Protein AF-A0A0C9S2Q1-F1 (afdb_monomer)

pLDDT: mean 83.06, std 20.31, range [25.89, 98.75]

Nearest PDB structures (foldseek):
  1gxr-assembly1_A  TM=8.427E-01  e=1.061E-12  Homo sapiens
  8xi3-assembly1_B  TM=7.486E-01  e=7.988E-12  Mus musculus
  6zqf-assembly1_UU  TM=7.391E-01  e=2.369E-11  Saccharomyces cerevisiae S288C
  4ci8-assembly1_A  TM=5.256E-01  e=2.249E-11  Homo sapiens
  5wlc-assembly1_LT  TM=3.895E-01  e=3.069E-11  Saccharomyces cerevisiae BY4741

Solvent-accessible surface area (backbone atoms only — not comparable to full-atom values): 19259 Å² total; per-residue (Å²): 86,73,57,85,78,76,88,37,44,23,38,16,39,26,52,58,57,51,41,36,40,40,15,12,55,62,22,33,33,41,23,29,32,62,86,77,68,40,78,73,28,60,40,71,79,57,89,30,35,22,35,18,44,46,63,50,50,70,67,54,25,46,49,28,29,53,70,57,71,49,93,65,90,63,50,36,29,39,35,25,13,56,65,14,36,42,36,34,27,36,45,82,76,34,40,76,73,45,80,36,79,55,94,44,32,24,36,18,54,24,76,40,66,94,84,32,34,36,37,38,22,14,48,73,9,34,38,36,34,30,36,62,48,81,63,40,79,67,34,75,43,81,76,44,94,21,28,21,44,22,41,31,54,49,97,86,55,43,36,38,39,25,15,47,66,23,38,35,40,32,30,42,70,69,93,64,46,75,42,80,78,45,75,47,67,58,72,90,58,89,82,59,40,39,34,20,42,28,68,60,90,58,34,36,41,36,23,22,76,30,24,38,37,40,33,37,29,72,84,79,69,48,74,52,73,45,81,63,38,99,50,68,65,13,36,18,35,22,42,38,65,54,97,55,31,39,40,34,39,29,26,35,70,87,79,56,44,20,34,37,40,37,23,40,54,93,81,60,47,79,39,34,42,42,62,41,77,92,32,43,61,50,38,17,50,31,61,33,63,67,51,95,69,30,40,33,40,38,39,18,9,67,47,38,40,42,45,80,46,61,84,77,92,64,93,73,77,85,67,71,48,74,50,83,64,77,72,76,74,84,85,63,91,74,88,82,83,80,89,78,81,56,76,66,59,59,52,49,58,56,51,56,58,54,59,64,62,69,76,74,78,82,82,135

Structure (mmCIF, N/CA/C/O backbone):
data_AF-A0A0C9S2Q1-F1
#
_entry.id   AF-A0A0C9S2Q1-F1
#
loop_
_atom_site.group_PDB
_atom_site.id
_atom_site.type_symbol
_atom_site.label_atom_id
_atom_site.label_alt_id
_atom_site.label_comp_id
_atom_site.label_asym_id
_atom_site.label_entity_id
_atom_site.label_seq_id
_atom_site.pdbx_PDB_ins_code
_atom_site.Cartn_x
_atom_site.Cartn_y
_atom_site.Cartn_z
_atom_site.occupancy
_atom_site.B_iso_or_equiv
_atom_site.auth_seq_id
_atom_site.auth_comp_id
_atom_site.auth_asym_id
_atom_site.auth_atom_id
_atom_site.pdbx_PDB_model_num
ATOM 1 N N . THR A 1 1 ? 18.850 5.989 -6.518 1.00 85.25 1 THR A N 1
ATOM 2 C CA . THR A 1 1 ? 19.600 5.288 -5.451 1.00 85.25 1 THR A CA 1
ATOM 3 C C . THR A 1 1 ? 19.060 3.888 -5.255 1.00 85.25 1 THR A C 1
ATOM 5 O O . THR A 1 1 ? 17.847 3.718 -5.294 1.00 85.25 1 THR A O 1
ATOM 8 N N . LEU A 1 2 ? 19.929 2.891 -5.057 1.00 89.50 2 LEU A N 1
ATOM 9 C CA . LEU A 1 2 ? 19.531 1.536 -4.651 1.00 89.50 2 LEU A CA 1
ATOM 10 C C . LEU A 1 2 ? 19.776 1.357 -3.159 1.00 89.50 2 LEU A C 1
ATOM 12 O O . LEU A 1 2 ? 20.826 1.746 -2.655 1.00 89.50 2 LEU A O 1
ATOM 16 N N . LEU A 1 3 ? 18.812 0.757 -2.473 1.00 90.00 3 LEU A N 1
ATOM 17 C CA . LEU A 1 3 ? 18.909 0.409 -1.064 1.00 90.00 3 LEU A CA 1
ATOM 18 C C . LEU A 1 3 ? 18.984 -1.116 -0.970 1.00 90.00 3 LEU A C 1
ATOM 20 O O . LEU A 1 3 ? 18.002 -1.822 -1.200 1.00 90.00 3 LEU A O 1
ATOM 24 N N . LEU A 1 4 ? 20.187 -1.623 -0.709 1.00 90.69 4 LEU A N 1
ATOM 25 C CA . LEU A 1 4 ? 20.476 -3.053 -0.657 1.00 90.69 4 LEU A CA 1
ATOM 26 C C . LEU A 1 4 ? 20.448 -3.531 0.795 1.00 90.69 4 LEU A C 1
ATOM 28 O O . LEU A 1 4 ? 21.045 -2.900 1.665 1.00 90.69 4 LEU A O 1
ATOM 32 N N . GLY A 1 5 ? 19.786 -4.659 1.054 1.00 90.25 5 GLY A N 1
ATOM 33 C CA . GLY A 1 5 ? 19.862 -5.305 2.364 1.00 90.25 5 GLY A CA 1
ATOM 34 C C . GLY A 1 5 ? 18.849 -6.418 2.599 1.00 90.25 5 GLY A C 1
ATOM 35 O O . GLY A 1 5 ? 19.189 -7.372 3.293 1.00 90.25 5 GLY A O 1
ATOM 36 N N . HIS A 1 6 ? 17.643 -6.336 2.030 1.00 95.31 6 HIS A N 1
ATOM 37 C CA . HIS A 1 6 ? 16.692 -7.451 2.098 1.00 95.31 6 HIS A CA 1
ATOM 38 C C . HIS A 1 6 ? 17.246 -8.699 1.401 1.00 95.31 6 HIS A C 1
ATOM 40 O O . HIS A 1 6 ? 17.901 -8.593 0.365 1.00 95.31 6 HIS A O 1
ATOM 46 N N . ASN A 1 7 ? 16.973 -9.866 1.987 1.00 95.19 7 ASN A N 1
ATOM 47 C CA . ASN A 1 7 ? 17.438 -11.160 1.471 1.00 95.19 7 ASN A CA 1
ATOM 48 C C . ASN A 1 7 ? 16.406 -11.854 0.574 1.00 95.19 7 ASN A C 1
ATOM 50 O O . ASN A 1 7 ? 16.699 -12.899 -0.001 1.00 95.19 7 ASN A O 1
ATOM 54 N N . ASP A 1 8 ? 15.210 -11.282 0.470 1.00 95.69 8 ASP A N 1
ATOM 55 C CA . ASP A 1 8 ? 14.136 -11.759 -0.388 1.00 95.69 8 ASP A CA 1
ATOM 56 C C . ASP A 1 8 ? 13.282 -10.571 -0.864 1.00 95.69 8 ASP A C 1
ATOM 58 O O . ASP A 1 8 ? 13.504 -9.405 -0.515 1.00 95.69 8 ASP A O 1
ATOM 62 N N . THR A 1 9 ? 12.291 -10.880 -1.682 1.00 95.50 9 THR A N 1
ATOM 63 C CA . THR A 1 9 ? 11.397 -9.966 -2.371 1.00 95.50 9 THR A CA 1
ATOM 64 C C . THR A 1 9 ? 10.760 -8.954 -1.422 1.00 95.50 9 THR A C 1
ATOM 66 O O . THR A 1 9 ? 10.135 -9.299 -0.422 1.00 95.50 9 THR A O 1
ATOM 69 N N . VAL A 1 10 ? 10.861 -7.674 -1.772 1.00 97.25 10 VAL A N 1
ATOM 70 C CA . VAL A 1 10 ? 10.156 -6.578 -1.106 1.00 97.25 10 VAL A CA 1
ATOM 71 C C . VAL A 1 10 ? 8.706 -6.557 -1.592 1.00 97.25 10 VAL A C 1
ATOM 73 O O . VAL A 1 10 ? 8.432 -6.376 -2.782 1.00 97.25 10 VAL A O 1
ATOM 76 N N . ARG A 1 11 ? 7.771 -6.752 -0.661 1.00 97.25 11 ARG A N 1
ATOM 77 C CA . ARG A 1 11 ? 6.329 -6.891 -0.916 1.00 97.25 11 ARG A CA 1
ATOM 78 C C . ARG A 1 11 ? 5.576 -5.577 -0.791 1.00 97.25 11 ARG A C 1
ATOM 80 O O . ARG A 1 11 ? 4.648 -5.340 -1.554 1.00 97.25 11 ARG A O 1
ATOM 87 N N . SER A 1 12 ? 6.000 -4.718 0.132 1.00 97.69 12 SER A N 1
ATOM 88 C CA . SER A 1 12 ? 5.367 -3.426 0.394 1.00 97.69 12 SER A CA 1
ATOM 89 C C . SER A 1 12 ? 6.406 -2.395 0.812 1.00 97.69 12 SER A C 1
ATOM 91 O O . SER A 1 12 ? 7.408 -2.724 1.449 1.00 97.69 12 SER A O 1
ATOM 93 N N . VAL A 1 13 ? 6.155 -1.136 0.463 1.00 97.81 13 VAL A N 1
ATOM 94 C CA . VAL A 1 13 ? 6.998 0.004 0.833 1.00 97.81 13 VAL A CA 1
ATOM 95 C C . VAL A 1 13 ? 6.117 1.158 1.295 1.00 97.81 13 VAL A C 1
ATOM 97 O O . VAL A 1 13 ? 5.031 1.359 0.758 1.00 97.81 13 VAL A O 1
ATOM 100 N N . ALA A 1 14 ? 6.591 1.914 2.276 1.00 96.75 14 ALA A N 1
ATOM 101 C CA . ALA A 1 14 ? 6.001 3.168 2.721 1.00 96.75 14 ALA A CA 1
ATOM 102 C C . ALA A 1 14 ? 7.099 4.234 2.789 1.00 96.75 14 ALA A C 1
ATOM 104 O O . ALA A 1 14 ? 8.244 3.924 3.126 1.00 96.75 14 ALA A O 1
ATOM 105 N N . VAL A 1 15 ? 6.764 5.479 2.460 1.00 95.44 15 VAL A N 1
ATOM 106 C CA . VAL A 1 15 ? 7.705 6.603 2.478 1.00 95.44 15 VAL A CA 1
ATOM 107 C C . VAL A 1 15 ? 7.045 7.822 3.109 1.00 95.44 15 VAL A C 1
ATOM 109 O O . VAL A 1 15 ? 5.884 8.107 2.830 1.00 95.44 15 VAL A O 1
ATOM 112 N N . ASP A 1 16 ? 7.797 8.505 3.965 1.00 92.25 16 ASP A N 1
ATOM 113 C CA . ASP A 1 16 ? 7.505 9.851 4.455 1.00 92.25 16 ASP A CA 1
ATOM 114 C C . ASP A 1 16 ? 8.790 10.666 4.305 1.00 92.25 16 ASP A C 1
ATOM 116 O O . ASP A 1 16 ? 9.775 10.451 5.023 1.00 92.25 16 ASP A O 1
ATOM 120 N N . GLN A 1 17 ? 8.809 11.533 3.295 1.00 90.19 17 GLN A N 1
ATOM 121 C CA . GLN A 1 17 ? 9.961 12.333 2.889 1.00 90.19 17 GLN A CA 1
ATOM 122 C C . GLN A 1 17 ? 11.247 11.491 2.716 1.00 90.19 17 GLN A C 1
ATOM 124 O O . GLN A 1 17 ? 11.449 10.800 1.714 1.00 90.19 17 GLN A O 1
ATOM 129 N N . ASN A 1 18 ? 12.160 11.564 3.691 1.00 91.25 18 ASN A N 1
ATOM 130 C CA . ASN A 1 18 ? 13.465 10.896 3.702 1.00 91.25 18 ASN A CA 1
ATOM 131 C C . ASN A 1 18 ? 13.468 9.528 4.386 1.00 91.25 18 ASN A C 1
ATOM 133 O O . ASN A 1 18 ? 14.480 8.825 4.305 1.00 91.25 18 ASN A O 1
ATOM 137 N N . LEU A 1 19 ? 12.376 9.157 5.049 1.00 94.56 19 LEU A N 1
ATOM 138 C CA . LEU A 1 19 ? 12.243 7.901 5.765 1.00 94.56 19 LEU A CA 1
ATOM 139 C C . LEU A 1 19 ? 11.483 6.897 4.902 1.00 94.56 19 LEU A C 1
ATOM 141 O O . LEU A 1 19 ? 10.341 7.135 4.519 1.00 94.56 19 LEU A O 1
ATOM 145 N N . VAL A 1 20 ? 12.109 5.759 4.620 1.00 97.19 20 VAL A N 1
ATOM 146 C CA . VAL A 1 20 ? 11.475 4.648 3.902 1.00 97.19 20 VAL A CA 1
ATOM 147 C C . VAL A 1 20 ? 11.371 3.457 4.836 1.00 97.19 20 VAL A C 1
ATOM 149 O O . VAL A 1 20 ? 12.331 3.139 5.533 1.00 97.19 20 VAL A O 1
ATOM 152 N N . VAL A 1 21 ? 10.230 2.773 4.827 1.00 98.06 21 VAL A N 1
ATOM 153 C CA . VAL A 1 21 ? 10.064 1.466 5.467 1.00 98.06 21 VAL A CA 1
ATOM 154 C C . VAL A 1 21 ? 9.705 0.446 4.397 1.00 98.06 21 VAL A C 1
ATOM 156 O O . VAL A 1 21 ? 8.761 0.647 3.637 1.00 98.06 21 VAL A O 1
ATOM 159 N N . SER A 1 22 ? 10.452 -0.649 4.332 1.00 98.25 22 SER A N 1
ATOM 160 C CA . SER A 1 22 ? 10.198 -1.766 3.421 1.00 98.25 22 SER A CA 1
ATOM 161 C C . SER A 1 22 ? 9.843 -3.026 4.197 1.00 98.25 22 SER A C 1
ATOM 163 O O . SER A 1 22 ? 10.400 -3.275 5.262 1.00 98.25 22 SER A O 1
ATOM 165 N N . ALA A 1 23 ? 8.921 -3.813 3.651 1.00 98.38 23 ALA A N 1
ATOM 166 C CA . ALA A 1 23 ? 8.490 -5.112 4.158 1.00 98.38 23 ALA A CA 1
ATOM 167 C C . ALA A 1 23 ? 8.803 -6.201 3.125 1.00 98.38 23 ALA A C 1
ATOM 169 O O . ALA A 1 23 ? 8.581 -5.988 1.928 1.00 98.38 23 ALA A O 1
ATOM 170 N N . SER A 1 24 ? 9.327 -7.342 3.574 1.00 98.31 24 SER A N 1
ATOM 171 C CA . SER A 1 24 ? 9.863 -8.384 2.694 1.00 98.31 24 SER A CA 1
ATOM 172 C C . SER A 1 24 ? 9.403 -9.791 3.076 1.00 98.31 24 SER A C 1
ATOM 174 O O . SER A 1 24 ? 8.988 -10.063 4.208 1.00 98.31 24 SER A O 1
ATOM 176 N N . ASP A 1 25 ? 9.516 -10.691 2.101 1.00 98.31 25 ASP A N 1
ATOM 177 C CA . ASP A 1 25 ? 9.417 -12.137 2.285 1.00 98.31 25 ASP A CA 1
ATOM 178 C C . ASP A 1 25 ? 10.521 -12.695 3.207 1.00 98.31 25 ASP A C 1
ATOM 180 O O . ASP A 1 25 ? 10.347 -13.759 3.793 1.00 98.31 25 ASP A O 1
ATOM 184 N N . ASP A 1 26 ? 11.599 -11.939 3.461 1.00 97.94 26 ASP A N 1
ATOM 185 C CA . ASP A 1 26 ? 12.667 -12.307 4.407 1.00 97.94 26 ASP A CA 1
ATOM 186 C C . ASP A 1 26 ? 12.276 -12.209 5.896 1.00 97.94 26 ASP A C 1
ATOM 188 O O . ASP A 1 26 ? 13.144 -12.235 6.768 1.00 97.94 26 ASP A O 1
ATOM 192 N N . THR A 1 27 ? 10.974 -12.079 6.170 1.00 98.38 27 THR A N 1
ATOM 193 C CA . THR A 1 27 ? 10.336 -11.945 7.489 1.00 98.38 27 THR A CA 1
ATOM 194 C C . THR A 1 27 ? 10.714 -10.684 8.270 1.00 98.38 27 THR A C 1
ATOM 196 O O . THR A 1 27 ? 10.376 -10.562 9.452 1.00 98.38 27 THR A O 1
ATOM 199 N N . THR A 1 28 ? 11.406 -9.727 7.649 1.00 98.06 28 THR A N 1
ATOM 200 C CA . THR A 1 28 ? 11.807 -8.477 8.299 1.00 98.06 28 THR A CA 1
ATOM 201 C C . THR A 1 28 ? 11.162 -7.262 7.653 1.00 98.06 28 THR A C 1
ATOM 203 O O . THR A 1 28 ? 10.770 -7.261 6.482 1.00 98.06 28 THR A O 1
ATOM 206 N N . LEU A 1 29 ? 11.087 -6.185 8.433 1.00 98.50 29 LEU A N 1
ATOM 207 C CA . LEU A 1 29 ? 11.005 -4.848 7.868 1.00 98.50 29 LEU A CA 1
ATOM 208 C C . LEU A 1 29 ? 12.340 -4.135 8.042 1.00 98.50 29 LEU A C 1
ATOM 210 O O . LEU A 1 29 ? 13.076 -4.390 8.998 1.00 98.50 29 LEU A O 1
ATOM 214 N N . ARG A 1 30 ? 12.642 -3.209 7.139 1.00 98.12 30 ARG A N 1
ATOM 215 C CA . ARG A 1 30 ? 13.823 -2.348 7.237 1.00 98.12 30 ARG A CA 1
ATOM 216 C C . ARG A 1 30 ? 13.435 -0.896 7.092 1.00 98.12 30 ARG A C 1
ATOM 218 O O . ARG A 1 30 ? 12.546 -0.554 6.316 1.00 98.12 30 ARG A O 1
ATOM 225 N N . VAL A 1 31 ? 14.111 -0.058 7.860 1.00 98.06 31 VAL A N 1
ATOM 226 C CA . VAL A 1 31 ? 13.912 1.384 7.913 1.00 98.06 31 VAL A CA 1
ATOM 227 C C . VAL A 1 31 ? 15.158 2.048 7.363 1.00 98.06 31 VAL A C 1
ATOM 229 O O . VAL A 1 31 ? 16.264 1.764 7.814 1.00 98.06 31 VAL A O 1
ATOM 232 N N . TRP A 1 32 ? 14.985 2.939 6.398 1.00 97.38 32 TRP A N 1
ATOM 233 C CA . TRP A 1 32 ? 16.066 3.528 5.619 1.00 97.38 32 TRP A CA 1
ATOM 234 C C . TRP A 1 32 ? 16.003 5.042 5.679 1.00 97.38 32 TRP A C 1
ATOM 236 O O . TRP A 1 32 ? 14.924 5.633 5.627 1.00 97.38 32 TRP A O 1
ATOM 246 N N . SER A 1 33 ? 17.175 5.666 5.705 1.00 94.75 33 SER A N 1
ATOM 247 C CA . SER A 1 33 ? 17.310 7.082 5.394 1.00 94.75 33 SER A CA 1
ATOM 248 C C . SER A 1 33 ? 17.788 7.207 3.959 1.00 94.75 33 SER A C 1
ATOM 250 O O . SER A 1 33 ? 18.897 6.779 3.633 1.00 94.75 33 SER A O 1
ATOM 252 N N . VAL A 1 34 ? 16.967 7.820 3.106 1.00 93.06 34 VAL A N 1
ATOM 253 C CA . VAL A 1 34 ? 17.346 8.080 1.712 1.00 93.06 34 VAL A CA 1
ATOM 254 C C . VAL A 1 34 ? 18.505 9.071 1.651 1.00 93.06 34 VAL A C 1
ATOM 256 O O . VAL A 1 34 ? 19.461 8.844 0.917 1.00 93.06 34 VAL A O 1
ATOM 259 N N . GLN A 1 35 ? 18.465 10.120 2.479 1.00 90.44 35 GLN A N 1
ATOM 260 C CA . GLN A 1 35 ? 19.522 11.129 2.555 1.00 90.44 35 GLN A CA 1
ATOM 261 C C . GLN A 1 35 ? 20.865 10.534 3.000 1.00 90.44 35 GLN A C 1
ATOM 263 O O . GLN A 1 35 ? 21.903 10.877 2.444 1.00 90.44 35 GLN A O 1
ATOM 268 N N . ALA A 1 36 ? 20.857 9.634 3.989 1.00 90.19 36 ALA A N 1
ATOM 269 C CA . ALA A 1 36 ? 22.077 8.963 4.435 1.00 90.19 36 ALA A CA 1
ATOM 270 C C . ALA A 1 36 ? 22.467 7.765 3.548 1.00 90.19 36 ALA A C 1
ATOM 272 O O . ALA A 1 36 ? 23.529 7.183 3.762 1.00 90.19 36 ALA A O 1
ATOM 273 N N . GLY A 1 37 ? 21.609 7.366 2.602 1.00 89.75 37 GLY A N 1
ATOM 274 C CA . GLY A 1 37 ? 21.832 6.237 1.698 1.00 89.75 37 GLY A CA 1
ATOM 275 C C . GLY A 1 37 ? 22.012 4.891 2.402 1.00 89.75 37 GLY A C 1
ATOM 276 O O . GLY A 1 37 ? 22.663 4.005 1.855 1.00 89.75 37 GLY A O 1
ATOM 277 N N . ARG A 1 38 ? 21.493 4.734 3.626 1.00 92.56 38 ARG A N 1
ATOM 278 C CA . ARG A 1 38 ? 21.729 3.544 4.455 1.00 92.56 38 ARG A CA 1
ATOM 279 C C . ARG A 1 38 ? 20.514 3.136 5.272 1.00 92.56 38 ARG A C 1
ATOM 281 O O . ARG A 1 38 ? 19.626 3.942 5.561 1.00 92.56 38 ARG A O 1
ATOM 288 N N . GLU A 1 39 ? 20.526 1.876 5.684 1.00 96.44 39 GLU A N 1
ATOM 289 C CA . GLU A 1 39 ? 19.615 1.356 6.696 1.00 96.44 39 GLU A CA 1
ATOM 290 C C . GLU A 1 39 ? 19.856 2.066 8.036 1.00 96.44 39 GLU A C 1
ATOM 292 O O . GLU A 1 39 ? 20.995 2.250 8.470 1.00 96.44 39 GLU A O 1
ATOM 297 N N . LEU A 1 40 ? 18.768 2.490 8.674 1.00 95.88 40 LEU A N 1
ATOM 298 C CA . LEU A 1 40 ? 18.743 3.003 10.039 1.00 95.88 40 LEU A CA 1
ATOM 299 C C . LEU A 1 40 ? 18.449 1.887 11.038 1.00 95.88 40 LEU A C 1
ATOM 301 O O . LEU A 1 40 ? 19.044 1.860 12.112 1.00 95.88 40 LEU A O 1
ATOM 305 N N . CYS A 1 41 ? 17.512 0.996 10.701 1.00 94.94 41 CYS A N 1
ATOM 306 C CA . CYS A 1 41 ? 17.069 -0.052 11.606 1.00 94.94 41 CYS A CA 1
ATOM 307 C C . CYS A 1 41 ? 16.441 -1.254 10.882 1.00 94.94 41 CYS A C 1
ATOM 309 O O . CYS A 1 41 ? 15.816 -1.096 9.834 1.00 94.94 41 CYS A O 1
ATOM 311 N N . SER A 1 42 ? 16.521 -2.430 11.510 1.00 96.06 42 SER A N 1
ATOM 312 C CA . SER A 1 42 ? 15.812 -3.651 11.115 1.00 96.06 42 SER A CA 1
ATOM 313 C C . SER A 1 42 ? 14.745 -3.974 12.161 1.00 96.06 42 SER A C 1
ATOM 315 O O . SER A 1 42 ? 15.057 -4.134 13.340 1.00 96.06 42 SER A O 1
ATOM 317 N N . LEU A 1 43 ? 13.487 -4.087 11.734 1.00 97.81 43 LEU A N 1
ATOM 318 C CA . LEU A 1 43 ? 12.363 -4.476 12.583 1.00 97.81 43 LEU A CA 1
ATOM 319 C C . LEU A 1 43 ? 12.171 -5.991 12.454 1.00 97.81 43 LEU A C 1
ATOM 321 O O . LEU A 1 43 ? 11.687 -6.490 11.433 1.00 97.81 43 LEU A O 1
ATOM 325 N N . ARG A 1 44 ? 12.596 -6.728 13.482 1.00 96.62 44 ARG A N 1
ATOM 326 C CA . ARG A 1 44 ? 12.528 -8.195 13.534 1.00 96.62 44 ARG A CA 1
ATOM 327 C C . ARG A 1 44 ? 11.467 -8.634 14.534 1.00 96.62 44 ARG A C 1
ATOM 329 O O . ARG A 1 44 ? 11.386 -8.085 15.628 1.00 96.62 44 ARG A O 1
ATOM 336 N N . GLY A 1 45 ? 10.673 -9.636 14.168 1.00 95.25 45 GLY A N 1
ATOM 337 C CA . GLY A 1 45 ? 9.652 -10.204 15.053 1.00 95.25 45 GLY A CA 1
ATOM 338 C C . GLY A 1 45 ? 8.529 -10.944 14.331 1.00 95.25 45 GLY A C 1
ATOM 339 O O . GLY A 1 45 ? 7.885 -11.784 14.948 1.00 95.25 45 GLY A O 1
ATOM 340 N N . HIS A 1 46 ? 8.317 -10.684 13.038 1.00 98.19 46 HIS A N 1
ATOM 341 C CA . HIS A 1 46 ? 7.492 -11.564 12.212 1.00 98.19 46 HIS A CA 1
ATOM 342 C C . HIS A 1 46 ? 8.193 -12.904 11.976 1.00 98.19 46 HIS A C 1
ATOM 344 O O . HIS A 1 46 ? 9.421 -12.969 11.909 1.00 98.19 46 HIS A O 1
ATOM 350 N N . ILE A 1 47 ? 7.394 -13.962 11.848 1.00 97.94 47 ILE A N 1
ATOM 351 C CA . ILE A 1 47 ? 7.868 -15.341 11.631 1.00 97.94 47 ILE A CA 1
ATOM 352 C C . ILE A 1 47 ? 7.559 -15.855 10.218 1.00 97.94 47 ILE A C 1
ATOM 354 O O . ILE A 1 47 ? 7.840 -17.006 9.895 1.00 97.94 47 ILE A O 1
ATOM 358 N N . SER A 1 48 ? 6.953 -15.013 9.381 1.00 98.50 48 SER A N 1
ATOM 359 C CA . SER A 1 48 ? 6.626 -15.295 7.984 1.00 98.50 48 SER A CA 1
ATOM 360 C C . SER A 1 48 ? 6.704 -14.011 7.147 1.00 98.50 48 SER A C 1
ATOM 362 O O . SER A 1 48 ? 7.028 -12.945 7.677 1.00 98.50 48 SER A O 1
ATOM 364 N N . SER A 1 49 ? 6.425 -14.119 5.846 1.00 98.44 49 SER A N 1
ATOM 365 C CA . SER A 1 49 ? 6.454 -13.015 4.883 1.00 98.44 49 SER A CA 1
ATOM 366 C C . SER A 1 49 ? 5.643 -11.811 5.349 1.00 98.44 49 SER A C 1
ATOM 368 O O . SER A 1 49 ? 4.441 -11.931 5.613 1.00 98.44 49 SER A O 1
ATOM 370 N N . VAL A 1 50 ? 6.275 -10.636 5.359 1.00 98.75 50 VAL A N 1
ATOM 371 C CA . VAL A 1 50 ? 5.607 -9.371 5.665 1.00 98.75 50 VAL A CA 1
ATOM 372 C C . VAL A 1 50 ? 5.018 -8.802 4.377 1.00 98.75 50 VAL A C 1
ATOM 374 O O . VAL A 1 50 ? 5.737 -8.327 3.500 1.00 98.75 50 VAL A O 1
ATOM 377 N N . ASN A 1 51 ? 3.693 -8.847 4.254 1.00 98.38 51 ASN A N 1
ATOM 378 C CA . ASN A 1 51 ? 2.991 -8.528 3.011 1.00 98.38 51 ASN A CA 1
ATOM 379 C C . ASN A 1 51 ? 2.673 -7.043 2.851 1.00 98.38 51 ASN A C 1
ATOM 381 O O . ASN A 1 51 ? 2.605 -6.553 1.727 1.00 98.38 51 ASN A O 1
ATOM 385 N N . ALA A 1 52 ? 2.455 -6.333 3.957 1.00 97.88 52 ALA A N 1
ATOM 386 C CA . ALA A 1 52 ? 1.989 -4.955 3.942 1.00 97.88 52 ALA A CA 1
ATOM 387 C C . ALA A 1 52 ? 2.676 -4.134 5.033 1.00 97.88 52 ALA A C 1
ATOM 389 O O . ALA A 1 52 ? 2.903 -4.622 6.141 1.00 97.88 52 ALA A O 1
ATOM 390 N N . VAL A 1 53 ? 2.971 -2.872 4.726 1.00 98.00 53 VAL A N 1
ATOM 391 C CA . VAL A 1 53 ? 3.486 -1.901 5.694 1.00 98.00 53 VAL A CA 1
ATOM 392 C C . VAL A 1 53 ? 2.856 -0.533 5.479 1.00 98.00 53 VAL A C 1
ATOM 394 O O . VAL A 1 53 ? 2.675 -0.096 4.346 1.00 98.00 53 VAL A O 1
ATOM 397 N N . LEU A 1 54 ? 2.566 0.146 6.583 1.00 96.25 54 LEU A N 1
ATOM 398 C CA . LEU A 1 54 ? 2.184 1.548 6.637 1.00 96.25 54 LEU A CA 1
ATOM 399 C C . LEU A 1 54 ? 3.165 2.295 7.539 1.00 96.25 54 LEU A C 1
ATOM 401 O O . LEU A 1 54 ? 3.562 1.792 8.591 1.00 96.25 54 LEU A O 1
ATOM 405 N N . LEU A 1 55 ? 3.526 3.510 7.138 1.00 94.62 55 LEU A N 1
ATOM 406 C CA . LEU A 1 55 ? 4.253 4.461 7.969 1.00 94.62 55 LEU A CA 1
ATOM 407 C C . LEU A 1 55 ? 3.276 5.571 8.349 1.00 94.62 55 LEU A C 1
ATOM 409 O O . LEU A 1 55 ? 2.739 6.240 7.470 1.00 94.62 55 LEU A O 1
ATOM 413 N N . LEU A 1 56 ? 3.018 5.735 9.644 1.00 91.75 56 LEU A N 1
ATOM 414 C CA . LEU A 1 56 ? 2.086 6.750 10.127 1.00 91.75 56 LEU A CA 1
ATOM 415 C C . LEU A 1 56 ? 2.735 8.126 9.997 1.00 91.75 56 LEU A C 1
ATOM 417 O O . LEU A 1 56 ? 3.936 8.271 10.264 1.00 91.75 56 LEU A O 1
ATOM 421 N N . SER A 1 57 ? 1.943 9.134 9.627 1.00 87.94 57 SER A N 1
ATOM 422 C CA . SER A 1 57 ? 2.393 10.528 9.663 1.00 87.94 57 SER A CA 1
ATOM 423 C C . SER A 1 57 ? 2.751 10.939 11.097 1.00 87.94 57 SER A C 1
ATOM 425 O O . SER A 1 57 ? 2.399 10.257 12.068 1.00 87.94 57 SER A O 1
ATOM 427 N N . SER A 1 58 ? 3.457 12.059 11.256 1.00 86.19 58 SER A N 1
ATOM 428 C CA . SER A 1 58 ? 3.765 12.589 12.591 1.00 86.19 58 SER A CA 1
ATOM 429 C C . SER A 1 58 ? 2.492 12.871 13.401 1.00 86.19 58 SER A C 1
ATOM 431 O O . SER A 1 58 ? 2.425 12.484 14.562 1.00 86.19 58 SER A O 1
ATOM 433 N N . GLU A 1 59 ? 1.462 13.442 12.769 1.00 86.62 59 GLU A N 1
ATOM 434 C CA . GLU A 1 59 ? 0.159 13.724 13.393 1.00 86.62 59 GLU A CA 1
ATOM 435 C C . GLU A 1 59 ? -0.565 12.438 13.822 1.00 86.62 59 GLU A C 1
ATOM 437 O O . GLU A 1 59 ? -0.992 12.308 14.967 1.00 86.62 59 GLU A O 1
ATOM 442 N N . GLN A 1 60 ? -0.631 11.438 12.936 1.00 89.06 60 GLN A N 1
ATOM 443 C CA . GLN A 1 60 ? -1.229 1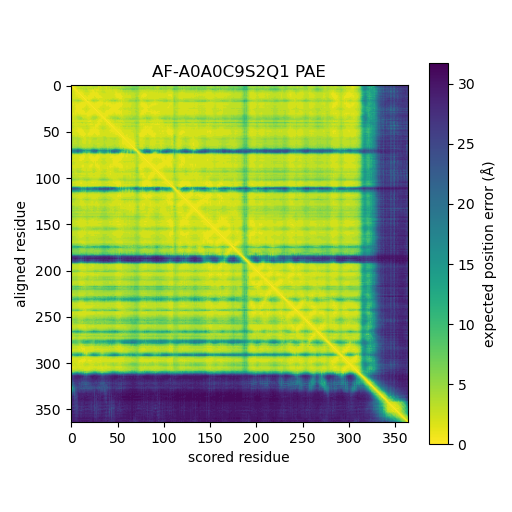0.138 13.261 1.00 89.06 60 GLN A CA 1
ATOM 444 C C . GLN A 1 60 ? -0.467 9.435 14.384 1.00 89.06 60 GLN A C 1
ATOM 446 O O . GLN A 1 60 ? -1.067 8.821 15.264 1.00 89.06 60 GLN A O 1
ATOM 451 N N . THR A 1 61 ? 0.864 9.518 14.363 1.00 89.69 61 THR A N 1
ATOM 452 C CA . THR A 1 61 ? 1.692 8.936 15.416 1.00 89.69 61 THR A CA 1
ATOM 453 C C . THR A 1 61 ? 1.427 9.614 16.758 1.00 89.69 61 THR A C 1
ATOM 455 O O . THR A 1 61 ? 1.262 8.922 17.759 1.00 89.69 61 THR A O 1
ATOM 458 N N . GLU A 1 62 ? 1.352 10.945 16.792 1.00 88.06 62 GLU A N 1
ATOM 459 C CA . GLU A 1 62 ? 1.035 11.696 18.006 1.00 88.06 62 GLU A CA 1
ATOM 460 C C . GLU A 1 62 ? -0.341 11.313 18.559 1.00 88.06 62 GLU A C 1
ATOM 462 O O . GLU A 1 62 ? -0.451 11.004 19.746 1.00 88.06 62 GLU A O 1
ATOM 467 N N . ALA A 1 63 ? -1.360 11.222 17.700 1.00 89.00 63 ALA A N 1
ATOM 468 C CA . ALA A 1 63 ? -2.702 10.801 18.094 1.00 89.00 63 ALA A CA 1
ATOM 469 C C . ALA A 1 63 ? -2.712 9.384 18.705 1.00 89.00 63 ALA A C 1
ATOM 471 O O . ALA A 1 63 ? -3.289 9.171 19.778 1.00 89.00 63 ALA A O 1
ATOM 472 N N . VAL A 1 64 ? -2.016 8.421 18.081 1.00 89.94 64 VAL A N 1
ATOM 473 C CA . VAL A 1 64 ? -1.902 7.045 18.601 1.00 89.94 64 VAL A CA 1
ATOM 474 C C . VAL A 1 64 ? -1.183 7.044 19.950 1.00 89.94 64 VAL A C 1
ATOM 476 O O . VAL A 1 64 ? -1.677 6.455 20.912 1.00 89.94 64 VAL A O 1
ATOM 479 N N . CYS A 1 65 ? -0.031 7.711 20.038 1.00 88.75 65 CYS A N 1
ATOM 480 C CA . CYS A 1 65 ? 0.790 7.776 21.246 1.00 88.75 65 CYS A CA 1
ATOM 481 C C . CYS A 1 65 ? 0.044 8.436 22.408 1.00 88.75 65 CYS A C 1
ATOM 483 O O . CYS A 1 65 ? 0.051 7.896 23.515 1.00 88.75 65 CYS A O 1
ATOM 485 N N . PHE A 1 66 ? -0.656 9.545 22.155 1.00 88.25 66 PHE A N 1
ATOM 486 C CA . PHE A 1 66 ? -1.493 10.219 23.144 1.00 88.25 66 PHE A CA 1
ATOM 487 C C . PHE A 1 66 ? -2.559 9.269 23.697 1.00 88.25 66 PHE A C 1
ATOM 489 O O . PHE A 1 66 ? -2.702 9.119 24.911 1.00 88.25 66 PHE A O 1
ATOM 496 N N . ARG A 1 67 ? -3.254 8.543 22.814 1.00 89.12 67 ARG A N 1
ATOM 497 C CA . ARG A 1 67 ? -4.261 7.550 23.210 1.00 89.12 67 ARG A CA 1
ATOM 498 C C . ARG A 1 67 ? -3.684 6.330 23.934 1.00 89.12 67 ARG A C 1
ATOM 500 O O . ARG A 1 67 ? -4.400 5.709 24.716 1.00 89.12 67 ARG A O 1
ATOM 507 N N . MET A 1 68 ? -2.422 5.984 23.690 1.00 88.31 68 MET A N 1
ATOM 508 C CA . MET A 1 68 ? -1.694 4.952 24.439 1.00 88.31 68 MET A CA 1
ATOM 509 C C . MET A 1 68 ? -1.167 5.450 25.798 1.00 88.31 68 MET A C 1
ATOM 511 O O . MET A 1 68 ? -0.678 4.642 26.585 1.00 88.31 68 MET A O 1
ATOM 515 N N . GLY A 1 69 ? -1.257 6.753 26.093 1.00 86.50 69 GLY A N 1
ATOM 516 C CA . GLY A 1 69 ? -0.677 7.359 27.295 1.00 86.50 69 GLY A CA 1
ATOM 517 C C . GLY A 1 69 ? 0.845 7.530 27.223 1.00 86.50 69 GLY A C 1
ATOM 518 O O . GLY A 1 69 ? 1.507 7.616 28.256 1.00 86.50 69 GLY A O 1
ATOM 519 N N . CYS A 1 70 ? 1.417 7.550 26.018 1.00 78.56 70 CYS A N 1
ATOM 520 C CA . CYS A 1 70 ? 2.843 7.761 25.794 1.00 78.56 70 CYS A CA 1
ATOM 521 C C . CYS A 1 70 ? 3.181 9.259 25.743 1.00 78.56 70 CYS A C 1
ATOM 523 O O . CYS A 1 70 ? 2.437 10.058 25.183 1.00 78.56 70 CYS A O 1
ATOM 525 N N . THR A 1 71 ? 4.335 9.638 26.295 1.00 62.84 71 THR A N 1
ATOM 526 C CA . THR A 1 71 ? 4.787 11.038 26.420 1.00 62.84 71 THR A CA 1
ATOM 527 C C . THR A 1 71 ? 5.846 11.452 25.395 1.00 62.84 71 THR A C 1
ATOM 529 O O . THR A 1 71 ? 6.308 12.589 25.430 1.00 62.84 71 THR A O 1
ATOM 532 N N . SER A 1 72 ? 6.272 10.555 24.500 1.00 63.91 72 SER A N 1
ATOM 533 C CA . SER A 1 72 ? 7.318 10.827 23.502 1.00 63.91 72 SER A CA 1
ATOM 534 C C . SER A 1 72 ? 6.788 10.757 22.072 1.00 63.91 72 SER A C 1
ATOM 536 O O . SER A 1 72 ? 5.914 9.950 21.750 1.00 63.91 72 SER A O 1
ATOM 538 N N . THR A 1 73 ? 7.352 11.599 21.206 1.00 65.56 73 THR A N 1
ATOM 539 C CA . THR A 1 73 ? 7.085 11.632 19.767 1.00 65.56 73 THR A CA 1
ATOM 540 C C . THR A 1 73 ? 7.870 10.523 19.072 1.00 65.56 73 THR A C 1
ATOM 542 O O . THR A 1 73 ? 9.036 10.669 18.712 1.00 65.56 73 THR A O 1
ATOM 545 N N . TYR A 1 74 ? 7.231 9.370 18.909 1.00 81.12 74 TYR A N 1
ATOM 546 C CA . TYR A 1 74 ? 7.796 8.266 18.138 1.00 81.12 74 TYR A CA 1
ATOM 547 C C . TYR A 1 74 ? 7.515 8.432 16.639 1.00 81.12 74 TYR A C 1
ATOM 549 O O . TYR A 1 74 ? 6.779 9.321 16.217 1.00 81.12 74 TYR A O 1
ATOM 557 N N . ARG A 1 75 ? 8.086 7.551 15.814 1.00 90.25 75 ARG A N 1
ATOM 558 C CA . ARG A 1 75 ? 7.582 7.276 14.462 1.00 90.25 75 ARG A CA 1
ATOM 559 C C . ARG A 1 75 ? 7.059 5.854 14.440 1.00 90.25 75 ARG A C 1
ATOM 561 O O . ARG A 1 75 ? 7.821 4.926 14.714 1.00 90.25 75 ARG A O 1
ATOM 568 N N . LEU A 1 76 ? 5.772 5.698 14.146 1.00 93.56 76 LEU A N 1
ATOM 569 C CA . LEU A 1 76 ? 5.124 4.394 14.149 1.00 93.56 76 LEU A CA 1
ATOM 570 C C . LEU A 1 76 ? 5.058 3.805 12.744 1.00 93.56 76 LEU A C 1
ATOM 572 O O . LEU A 1 76 ? 4.606 4.455 11.803 1.00 93.56 76 LEU A O 1
ATOM 576 N N . ALA A 1 77 ? 5.474 2.548 12.630 1.00 96.00 77 ALA A N 1
ATOM 577 C CA . ALA A 1 77 ? 5.177 1.712 11.477 1.00 96.00 77 ALA A CA 1
ATOM 578 C C . ALA A 1 77 ? 4.193 0.617 11.893 1.00 96.00 77 ALA A C 1
ATOM 580 O O . ALA A 1 77 ? 4.238 0.134 13.027 1.00 96.00 77 ALA A O 1
ATOM 581 N N . VAL A 1 78 ? 3.321 0.217 10.975 1.00 97.25 78 VAL A N 1
ATOM 582 C CA . VAL A 1 78 ? 2.390 -0.896 11.169 1.00 97.25 78 VAL A CA 1
ATOM 583 C C . VAL A 1 78 ? 2.579 -1.893 10.043 1.00 97.25 78 VAL A C 1
ATOM 585 O O . VAL A 1 78 ? 2.662 -1.495 8.884 1.00 97.25 78 VAL A O 1
ATOM 588 N N . SER A 1 79 ? 2.654 -3.177 10.370 1.00 98.50 79 SER A N 1
ATOM 589 C CA . SER A 1 79 ? 2.900 -4.234 9.395 1.00 98.50 79 SER A CA 1
ATOM 590 C C . SER A 1 79 ? 1.924 -5.387 9.527 1.00 98.50 79 SER A C 1
ATOM 592 O O . SER A 1 79 ? 1.517 -5.748 10.628 1.00 98.50 79 SER A O 1
ATOM 594 N N . GLY A 1 80 ? 1.569 -5.959 8.382 1.00 98.50 80 GLY A N 1
ATOM 595 C CA . GLY A 1 80 ? 0.723 -7.135 8.265 1.00 98.50 80 GLY A CA 1
ATOM 596 C C . GLY A 1 80 ? 1.491 -8.261 7.589 1.00 98.50 80 GLY A C 1
ATOM 597 O O . GLY A 1 80 ? 2.171 -8.033 6.585 1.00 98.50 80 GLY A O 1
ATOM 598 N N . SER A 1 81 ? 1.396 -9.463 8.146 1.00 98.69 81 SER A N 1
ATOM 599 C CA . SER A 1 81 ? 2.197 -10.613 7.733 1.00 98.69 81 SER A CA 1
ATOM 600 C C . SER A 1 81 ? 1.354 -11.867 7.507 1.00 98.69 81 SER A C 1
ATOM 602 O O . SER A 1 81 ? 0.222 -12.002 7.982 1.00 98.69 81 SER A O 1
ATOM 604 N N . SER A 1 82 ? 1.947 -12.808 6.778 1.00 98.62 82 SER A N 1
ATOM 605 C CA . SER A 1 82 ? 1.415 -14.156 6.568 1.00 98.62 82 SER A CA 1
ATOM 606 C C . SER A 1 82 ? 1.383 -14.993 7.851 1.00 98.62 82 SER A C 1
ATOM 608 O O . SER A 1 82 ? 0.708 -16.014 7.898 1.00 98.62 82 SER A O 1
ATOM 610 N N . ASP A 1 83 ? 2.043 -14.540 8.920 1.00 98.25 83 ASP A N 1
ATOM 611 C CA . ASP A 1 83 ? 1.936 -15.121 10.265 1.00 98.25 83 ASP A CA 1
ATOM 612 C C . ASP A 1 83 ? 0.660 -14.704 11.024 1.00 98.25 83 ASP A C 1
ATOM 614 O O . ASP A 1 83 ? 0.552 -14.932 12.228 1.00 98.25 83 ASP A O 1
ATOM 618 N N . ALA A 1 84 ? -0.292 -14.075 10.326 1.00 97.94 84 ALA A N 1
ATOM 619 C CA . ALA A 1 84 ? -1.547 -13.543 10.855 1.00 97.94 84 ALA A CA 1
ATOM 620 C C . ALA A 1 84 ? -1.382 -12.447 11.928 1.00 97.94 84 ALA A C 1
ATOM 622 O O . ALA A 1 84 ? -2.367 -12.061 12.569 1.00 97.94 84 ALA A O 1
ATOM 623 N N . CYS A 1 85 ? -0.176 -11.895 12.099 1.00 98.06 85 CYS A N 1
ATOM 624 C CA . CYS A 1 85 ? 0.090 -10.811 13.036 1.00 98.06 85 CYS A CA 1
ATOM 625 C C . CYS A 1 85 ? 0.007 -9.441 12.358 1.00 98.06 85 CYS A C 1
ATOM 627 O O . CYS A 1 85 ? 0.606 -9.193 11.307 1.00 98.06 85 CYS A O 1
ATOM 629 N N . LEU A 1 86 ? -0.672 -8.524 13.040 1.00 98.00 86 LEU A N 1
ATOM 630 C CA . LEU A 1 86 ? -0.605 -7.087 12.843 1.00 98.00 86 LEU A CA 1
ATOM 631 C C . LEU A 1 86 ? 0.327 -6.503 13.912 1.00 98.00 86 LEU A C 1
ATOM 633 O O . LEU A 1 86 ? -0.023 -6.456 15.094 1.00 98.00 86 LEU A O 1
ATOM 637 N N . ASN A 1 87 ? 1.507 -6.043 13.508 1.00 97.88 87 ASN A N 1
ATOM 638 C CA . ASN A 1 87 ? 2.511 -5.519 14.430 1.00 97.88 87 ASN A CA 1
ATOM 639 C C . ASN A 1 87 ? 2.627 -3.997 14.332 1.00 97.88 87 ASN A C 1
ATOM 641 O O . ASN A 1 87 ? 2.617 -3.432 13.242 1.00 97.88 87 ASN A O 1
ATOM 645 N N . VAL A 1 88 ? 2.773 -3.341 15.484 1.00 96.00 88 VAL A N 1
ATOM 646 C CA . VAL A 1 88 ? 3.046 -1.905 15.617 1.00 96.00 88 VAL A CA 1
ATOM 647 C C . VAL A 1 88 ? 4.463 -1.737 16.140 1.00 96.00 88 VAL A C 1
ATOM 649 O O . VAL A 1 88 ? 4.836 -2.353 17.141 1.00 96.00 88 VAL A O 1
ATOM 652 N N . TRP A 1 89 ? 5.241 -0.882 15.489 1.00 96.62 89 TRP A N 1
ATOM 653 C CA . TRP A 1 89 ? 6.672 -0.734 15.727 1.00 96.62 89 TRP A CA 1
ATOM 654 C C . TRP A 1 89 ? 7.046 0.707 16.010 1.00 96.62 89 TRP A C 1
ATOM 656 O O . TRP A 1 89 ? 6.508 1.627 15.396 1.00 96.62 89 TRP A O 1
ATOM 666 N N . LEU A 1 90 ? 8.058 0.885 16.851 1.00 94.75 90 LEU A N 1
ATOM 667 C CA . LEU A 1 90 ? 8.824 2.121 16.915 1.00 94.75 90 LEU A CA 1
ATOM 668 C C . LEU A 1 90 ? 9.888 2.073 15.816 1.00 94.75 90 LEU A C 1
ATOM 670 O O . LEU A 1 90 ? 10.955 1.485 15.993 1.00 94.75 90 LEU A O 1
ATOM 674 N N . ALA A 1 91 ? 9.576 2.660 14.660 1.00 93.56 91 ALA A N 1
ATOM 675 C CA . ALA A 1 91 ? 10.325 2.464 13.419 1.00 93.56 91 ALA A CA 1
ATOM 676 C C . ALA A 1 91 ? 11.805 2.871 13.534 1.00 93.56 91 ALA A C 1
ATOM 678 O O . ALA A 1 91 ? 12.679 2.198 12.999 1.00 93.56 91 ALA A O 1
ATOM 679 N N . LEU A 1 92 ? 12.100 3.950 14.262 1.00 93.25 92 LEU A N 1
ATOM 680 C CA . LEU A 1 92 ? 13.471 4.447 14.426 1.00 93.25 92 LEU A CA 1
ATOM 681 C C . LEU A 1 92 ? 14.258 3.725 15.531 1.00 93.25 92 LEU A C 1
ATOM 683 O O . LEU A 1 92 ? 15.480 3.816 15.556 1.00 93.25 92 LEU A O 1
ATOM 687 N N . GLU A 1 93 ? 13.576 3.007 16.426 1.00 92.62 93 GLU A N 1
ATOM 688 C CA . GLU A 1 93 ? 14.206 2.281 17.539 1.00 92.62 93 GLU A CA 1
ATOM 689 C C . GLU A 1 93 ? 14.379 0.786 17.258 1.00 92.62 93 GLU A C 1
ATOM 691 O O . GLU A 1 93 ? 15.082 0.102 17.996 1.00 92.62 93 GLU A O 1
ATOM 696 N N . GLY A 1 94 ? 13.705 0.245 16.240 1.00 92.25 94 GLY A N 1
ATOM 697 C CA . GLY A 1 94 ? 13.733 -1.196 15.977 1.00 92.25 94 GLY A CA 1
ATOM 698 C C . GLY A 1 94 ? 12.848 -2.025 16.888 1.00 92.25 94 GLY A C 1
ATOM 699 O O . GLY A 1 94 ? 12.907 -3.252 16.861 1.00 92.25 94 GLY A O 1
ATOM 700 N N . ARG A 1 95 ? 12.044 -1.370 17.727 1.00 93.44 95 ARG A N 1
ATOM 701 C CA . ARG A 1 95 ? 11.329 -2.030 18.814 1.00 93.44 95 ARG A CA 1
ATOM 702 C C . ARG A 1 95 ? 9.905 -2.375 18.409 1.00 93.44 95 ARG A C 1
ATOM 704 O O . ARG A 1 95 ? 9.142 -1.508 17.981 1.00 93.44 95 ARG A O 1
ATOM 711 N N . LEU A 1 96 ? 9.527 -3.633 18.618 1.00 95.88 96 LEU A N 1
ATOM 712 C CA . LEU A 1 96 ? 8.132 -4.056 18.574 1.00 95.88 96 LEU A CA 1
ATOM 713 C C . LEU A 1 96 ? 7.391 -3.437 19.764 1.00 95.88 96 LEU A C 1
ATOM 715 O O . LEU A 1 96 ? 7.738 -3.684 20.919 1.00 95.88 96 LEU A O 1
ATOM 719 N N . LEU A 1 97 ? 6.383 -2.616 19.483 1.00 93.38 97 LEU A N 1
ATOM 720 C CA . LEU A 1 97 ? 5.544 -1.998 20.506 1.00 93.38 97 LEU A CA 1
ATOM 721 C C . LEU A 1 97 ? 4.379 -2.914 20.881 1.00 93.38 97 LEU A C 1
ATOM 723 O O . LEU A 1 97 ? 4.052 -3.057 22.057 1.00 93.38 97 LEU A O 1
ATOM 727 N N . ARG A 1 98 ? 3.736 -3.513 19.875 1.00 93.12 98 ARG A N 1
ATOM 728 C CA . ARG A 1 98 ? 2.555 -4.359 20.054 1.00 93.12 98 ARG A CA 1
ATOM 729 C C . ARG A 1 98 ? 2.424 -5.359 18.916 1.00 93.12 98 ARG A C 1
ATOM 731 O O . ARG A 1 98 ? 2.693 -5.016 17.771 1.00 93.12 98 ARG A O 1
ATOM 738 N N . SER A 1 99 ? 1.931 -6.550 19.240 1.00 96.75 99 SER A N 1
ATOM 739 C CA . SER A 1 99 ? 1.478 -7.550 18.276 1.00 96.75 99 SER A CA 1
ATOM 740 C C . SER A 1 99 ? 0.003 -7.858 18.519 1.00 96.75 99 SER A C 1
ATOM 742 O O . SER A 1 99 ? -0.413 -8.045 19.665 1.00 96.75 99 SER A O 1
ATOM 744 N N . MET A 1 100 ? -0.791 -7.840 17.456 1.00 97.06 100 MET A N 1
ATOM 745 C CA . MET A 1 100 ? -2.211 -8.183 17.447 1.00 97.06 100 MET A CA 1
ATOM 746 C C . MET A 1 100 ? -2.421 -9.332 16.470 1.00 97.06 100 MET A C 1
ATOM 748 O O . MET A 1 100 ? -1.761 -9.389 15.437 1.00 97.06 100 MET A O 1
ATOM 752 N N . TYR A 1 101 ? -3.350 -10.227 16.778 1.00 96.06 101 TYR A N 1
ATOM 753 C CA . TYR A 1 101 ? -3.534 -11.455 16.014 1.00 96.06 101 TYR A CA 1
ATOM 754 C C . TYR A 1 101 ? -4.875 -11.442 15.299 1.00 96.06 101 TYR A C 1
ATOM 756 O O . TYR A 1 101 ? -5.922 -11.225 15.909 1.00 96.06 101 TYR A O 1
ATOM 764 N N . THR A 1 102 ? -4.816 -11.711 14.004 1.00 94.88 102 THR A N 1
ATOM 765 C CA . THR A 1 102 ? -5.974 -12.033 13.173 1.00 94.88 102 THR A CA 1
ATOM 766 C C . THR A 1 102 ? -6.059 -13.551 12.996 1.00 94.88 102 THR A C 1
ATOM 768 O O . THR A 1 102 ? -5.184 -14.290 13.448 1.00 94.88 102 THR A O 1
ATOM 771 N N . TYR A 1 103 ? -7.132 -14.045 12.377 1.00 92.81 103 TYR A N 1
ATOM 772 C CA . TYR A 1 103 ? -7.292 -15.489 12.155 1.00 92.81 103 TYR A CA 1
ATOM 773 C C . TYR A 1 103 ? -6.586 -15.993 10.886 1.00 92.81 103 TYR A C 1
ATOM 775 O O . TYR A 1 103 ? -6.164 -17.142 10.831 1.00 92.81 103 TYR A O 1
ATOM 783 N N . ASN A 1 104 ? -6.468 -15.137 9.870 1.00 96.38 104 ASN A N 1
ATOM 784 C CA . ASN A 1 104 ? -5.914 -15.472 8.559 1.00 96.38 104 ASN A CA 1
ATOM 785 C C . ASN A 1 104 ? -4.695 -14.600 8.265 1.00 96.38 104 ASN A C 1
ATOM 787 O O . ASN A 1 104 ? -4.568 -13.510 8.816 1.00 96.38 104 ASN A O 1
ATOM 791 N N . ALA A 1 105 ? -3.845 -15.040 7.338 1.00 98.12 105 ALA A N 1
ATOM 792 C CA . ALA A 1 105 ? -2.745 -14.234 6.824 1.00 98.12 105 ALA A CA 1
ATOM 793 C C . ALA A 1 105 ? -3.222 -12.831 6.414 1.00 98.12 105 ALA A C 1
ATOM 795 O O . ALA A 1 105 ? -4.232 -12.677 5.714 1.00 98.12 105 ALA A O 1
ATOM 796 N N . ILE A 1 106 ? -2.482 -11.808 6.844 1.00 98.56 106 ILE A N 1
ATOM 797 C CA . ILE A 1 106 ? -2.750 -10.422 6.475 1.00 98.56 106 ILE A CA 1
ATOM 798 C C . ILE A 1 106 ? -2.081 -10.152 5.134 1.00 98.56 106 ILE A C 1
ATOM 800 O O . ILE A 1 106 ? -0.868 -10.307 4.989 1.00 98.56 106 ILE A O 1
ATOM 804 N N . THR A 1 107 ? -2.875 -9.731 4.155 1.00 98.25 107 THR A N 1
ATOM 805 C CA . THR A 1 107 ? -2.438 -9.530 2.768 1.00 98.25 107 THR A CA 1
ATOM 806 C C . THR A 1 107 ? -2.409 -8.06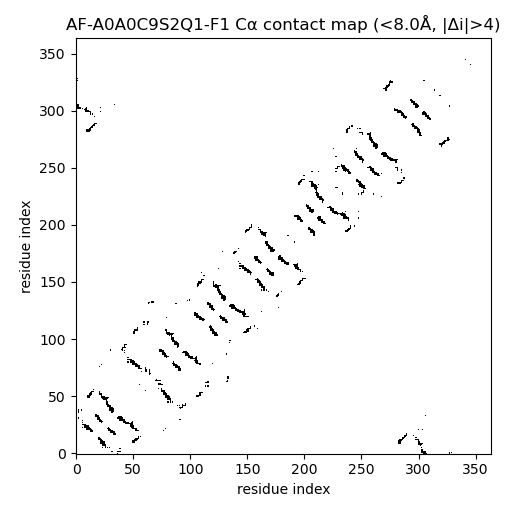2 2.364 1.00 98.25 107 THR A C 1
ATOM 808 O O . THR A 1 107 ? -1.637 -7.698 1.482 1.00 98.25 107 THR A O 1
ATOM 811 N N . ALA A 1 108 ? -3.203 -7.209 3.012 1.00 97.75 108 ALA A N 1
ATOM 812 C CA . ALA A 1 108 ? -3.247 -5.780 2.729 1.00 97.75 108 ALA A CA 1
ATOM 813 C C . ALA A 1 108 ? -3.577 -4.969 3.987 1.00 97.75 108 ALA A C 1
ATOM 815 O O . ALA A 1 108 ? -4.291 -5.433 4.875 1.00 97.75 108 ALA A O 1
ATOM 816 N N . LEU A 1 109 ? -3.087 -3.731 4.036 1.00 97.38 109 LEU A N 1
ATOM 817 C CA . LEU A 1 109 ? -3.420 -2.757 5.071 1.00 97.38 109 LEU A CA 1
ATOM 818 C C . LEU A 1 109 ? -3.918 -1.469 4.421 1.00 97.38 109 LEU A C 1
ATOM 820 O O . LEU A 1 109 ? -3.374 -1.037 3.408 1.00 97.38 109 LEU A O 1
ATOM 824 N N . GLY A 1 110 ? -4.916 -0.842 5.034 1.00 92.44 110 GLY A N 1
ATOM 825 C CA . GLY A 1 110 ? -5.346 0.519 4.733 1.00 92.44 110 GLY A CA 1
ATOM 826 C C . GLY A 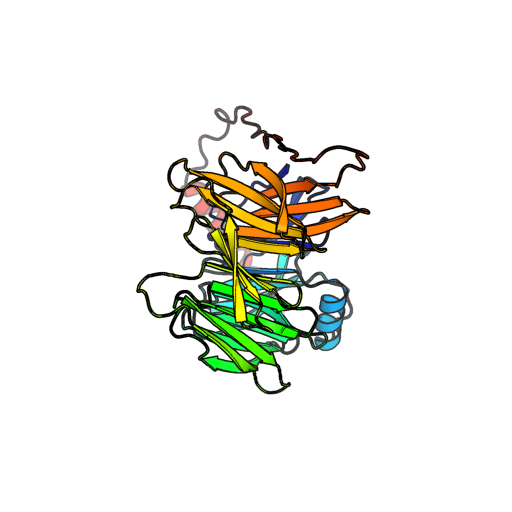1 110 ? -5.379 1.339 6.016 1.00 92.4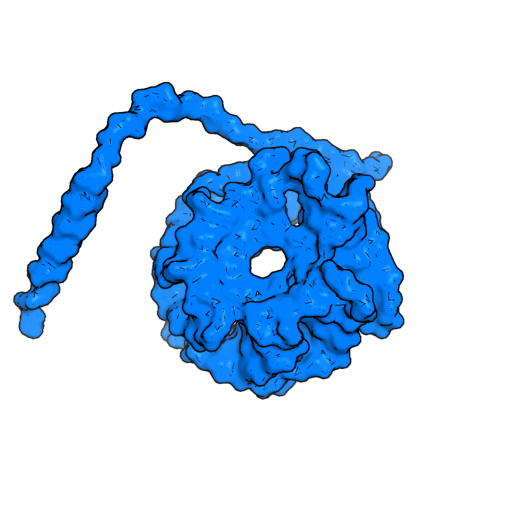4 110 GLY A C 1
ATOM 827 O O . GLY A 1 110 ? -5.993 0.930 7.000 1.00 92.44 110 GLY A O 1
ATOM 828 N N . ALA A 1 111 ? -4.715 2.491 6.032 1.00 78.38 111 ALA A N 1
ATOM 829 C CA . ALA A 1 111 ? -4.812 3.416 7.159 1.00 78.38 111 ALA A CA 1
ATOM 830 C C . ALA A 1 111 ? -6.205 4.054 7.165 1.00 78.38 111 ALA A C 1
ATOM 832 O O . ALA A 1 111 ? -6.599 4.569 6.125 1.00 78.38 111 ALA A O 1
ATOM 833 N N . ILE A 1 112 ? -6.924 4.093 8.294 1.00 68.94 112 ILE A N 1
ATOM 834 C CA . ILE A 1 112 ? -8.099 4.968 8.407 1.00 68.94 112 ILE A CA 1
ATOM 835 C C . ILE A 1 112 ? -8.155 5.707 9.740 1.00 68.94 112 ILE A C 1
ATOM 837 O O . ILE A 1 112 ? -8.198 5.117 10.807 1.00 68.94 112 ILE A O 1
ATOM 841 N N . THR A 1 113 ? -8.319 7.021 9.611 1.00 59.97 113 THR A N 1
ATOM 842 C CA . THR A 1 113 ? -8.780 8.031 10.579 1.00 59.97 113 THR A CA 1
ATOM 843 C C . THR A 1 113 ? -7.782 8.768 11.469 1.00 59.97 113 THR A C 1
ATOM 845 O O . THR A 1 113 ? -6.774 8.244 11.942 1.00 59.97 113 THR A O 1
ATOM 848 N N . GLU A 1 114 ? -8.224 10.001 11.741 1.00 63.53 114 GLU A N 1
ATOM 849 C CA . GLU A 1 114 ? -7.976 10.859 12.906 1.00 63.53 114 GLU A CA 1
ATOM 850 C C . GLU A 1 114 ? -8.103 10.104 14.250 1.00 63.53 114 GLU A C 1
ATOM 852 O O . GLU A 1 114 ? -7.399 10.416 15.207 1.00 63.53 114 GLU A O 1
ATOM 857 N N . ASP A 1 115 ? -8.926 9.048 14.313 1.00 72.44 115 ASP A N 1
ATOM 858 C CA . ASP A 1 115 ? -9.195 8.257 1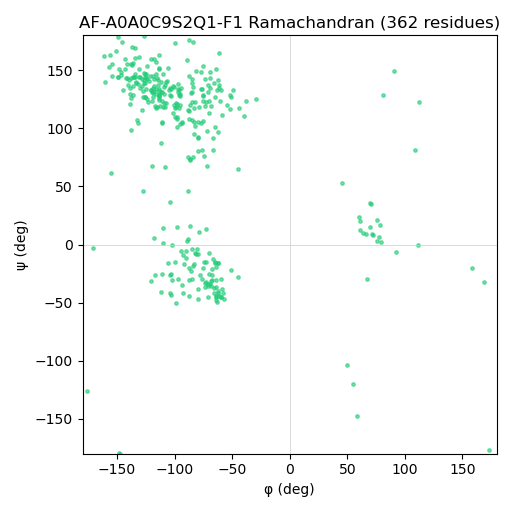5.524 1.00 72.44 115 ASP A CA 1
ATOM 859 C C . ASP A 1 115 ? -8.223 7.087 15.754 1.00 72.44 115 ASP A C 1
ATOM 861 O O . ASP A 1 115 ? -8.394 6.332 16.716 1.00 72.44 115 ASP A O 1
ATOM 865 N N . CYS A 1 116 ? -7.180 6.938 14.925 1.00 82.06 116 CYS A N 1
ATOM 866 C CA . CYS A 1 116 ? -6.161 5.883 15.045 1.00 82.06 116 CYS A CA 1
ATOM 867 C C . CYS A 1 116 ? -6.657 4.462 14.713 1.00 82.06 116 CYS A C 1
ATOM 869 O O . CYS A 1 116 ? -6.226 3.484 15.337 1.00 82.06 116 CYS A O 1
ATOM 871 N N . HIS A 1 117 ? -7.566 4.328 13.748 1.00 91.50 117 HIS A N 1
ATOM 872 C CA . HIS A 1 117 ? -8.018 3.023 13.270 1.00 91.50 117 HIS A CA 1
ATOM 873 C C . HIS A 1 117 ? -7.159 2.492 12.109 1.00 91.50 117 HIS A C 1
ATOM 875 O O . HIS A 1 117 ? -6.444 3.210 11.408 1.00 91.50 117 HIS A O 1
ATOM 881 N N . ILE A 1 118 ? -7.202 1.183 11.901 1.00 94.50 118 ILE A N 1
ATOM 882 C CA . ILE A 1 118 ? -6.569 0.547 10.747 1.00 94.50 118 ILE A CA 1
ATOM 883 C C . ILE A 1 118 ? -7.485 -0.521 10.181 1.00 94.50 118 ILE A C 1
ATOM 885 O O . ILE A 1 118 ? -8.176 -1.219 10.923 1.00 94.50 118 ILE A O 1
ATOM 889 N N . ILE A 1 119 ? -7.476 -0.639 8.859 1.00 96.06 119 ILE A N 1
ATOM 890 C CA . ILE A 1 119 ? -8.207 -1.662 8.132 1.00 96.06 119 ILE A CA 1
ATOM 891 C C . ILE A 1 119 ? -7.223 -2.721 7.674 1.00 96.06 119 ILE A C 1
ATOM 893 O O . ILE A 1 119 ? -6.200 -2.430 7.053 1.00 96.06 119 ILE A O 1
ATOM 897 N N . VAL A 1 120 ? -7.565 -3.959 7.980 1.00 97.75 120 VAL A N 1
ATOM 898 C CA . VAL A 1 120 ? -6.787 -5.146 7.682 1.00 97.75 120 VAL A CA 1
ATOM 899 C C . VAL A 1 120 ? -7.559 -5.979 6.673 1.00 97.75 120 VAL A C 1
ATOM 901 O O . VAL A 1 120 ? -8.712 -6.337 6.905 1.00 97.75 120 VAL A O 1
ATOM 904 N N . GLY A 1 121 ? -6.922 -6.278 5.546 1.00 98.00 121 GLY A N 1
ATOM 905 C CA . GLY A 1 121 ? -7.404 -7.230 4.557 1.00 98.00 121 GLY A CA 1
ATOM 906 C C . GLY A 1 121 ? -6.679 -8.554 4.709 1.00 98.00 121 GLY A C 1
ATOM 907 O O . GLY A 1 121 ? -5.457 -8.584 4.869 1.00 98.00 121 GLY A O 1
ATOM 908 N N . THR A 1 122 ? -7.436 -9.643 4.657 1.00 97.94 122 THR A N 1
ATOM 909 C CA . THR A 1 122 ? -6.907 -10.995 4.850 1.00 97.94 122 THR A CA 1
ATOM 910 C C . THR A 1 122 ? -6.997 -11.843 3.584 1.00 97.94 122 THR A C 1
ATOM 912 O O . THR A 1 122 ? -7.769 -11.554 2.662 1.00 97.94 122 THR A O 1
ATOM 915 N N . GLU A 1 123 ? -6.242 -12.942 3.571 1.00 97.00 123 GLU A N 1
ATOM 916 C CA . GLU A 1 123 ? -6.264 -13.949 2.503 1.00 97.00 123 GLU A CA 1
ATOM 917 C C . GLU A 1 123 ? -7.651 -14.589 2.308 1.00 97.00 123 GLU A C 1
ATOM 919 O O . GLU A 1 123 ? -8.024 -14.939 1.194 1.00 97.00 123 GLU A O 1
ATOM 924 N N . GLY A 1 124 ? -8.453 -14.684 3.373 1.00 93.56 124 GLY A N 1
ATOM 925 C CA . GLY A 1 124 ? -9.808 -15.243 3.329 1.00 93.56 124 GLY A CA 1
ATOM 926 C C . GLY A 1 124 ? -10.909 -14.245 2.955 1.00 93.56 124 GLY A C 1
ATOM 927 O O . GLY A 1 124 ? -12.066 -14.494 3.277 1.00 93.56 124 GLY A O 1
ATOM 928 N N . GLY A 1 125 ? -10.567 -13.080 2.397 1.00 95.62 125 GLY A N 1
ATOM 929 C CA . GLY A 1 125 ? -11.551 -12.078 1.961 1.00 95.62 125 GLY A CA 1
ATOM 930 C C . GLY A 1 125 ? -12.263 -11.318 3.085 1.00 95.62 125 GLY A C 1
ATOM 931 O O . GLY A 1 125 ? -13.197 -10.544 2.847 1.00 95.62 125 GLY A O 1
ATOM 932 N N . LYS A 1 126 ? -11.809 -11.500 4.328 1.00 96.94 126 LYS A N 1
ATOM 933 C CA . LYS A 1 126 ? -12.316 -10.792 5.505 1.00 96.94 126 LYS A CA 1
ATOM 934 C C . LYS A 1 126 ? -11.599 -9.453 5.670 1.00 96.94 126 LYS A C 1
ATOM 936 O O . LYS A 1 126 ? -10.366 -9.412 5.663 1.00 96.94 126 LYS A O 1
ATOM 941 N N . LEU A 1 127 ? -12.384 -8.391 5.843 1.00 96.94 127 LEU A N 1
ATOM 942 C CA . LEU A 1 127 ? -11.940 -7.068 6.273 1.00 96.94 127 LEU A CA 1
ATOM 943 C C . LEU A 1 127 ? -12.143 -6.942 7.779 1.00 96.94 127 LEU A C 1
ATOM 945 O O . LEU A 1 127 ? -13.218 -7.260 8.294 1.00 96.94 127 LEU A O 1
ATOM 949 N N . GLU A 1 128 ? -11.132 -6.452 8.481 1.00 96.06 128 GLU A N 1
ATOM 950 C CA . GLU A 1 128 ? -11.199 -6.175 9.914 1.00 96.06 128 GLU A CA 1
ATOM 951 C C . GLU A 1 128 ? -10.773 -4.738 10.195 1.00 96.06 128 GLU A C 1
ATOM 953 O O . GLU A 1 128 ? -9.813 -4.243 9.611 1.00 96.06 128 GLU A O 1
ATOM 958 N N . VAL A 1 129 ? -11.476 -4.070 11.105 1.00 95.56 129 VAL A N 1
ATOM 959 C CA . VAL A 1 129 ? -11.144 -2.726 11.580 1.00 95.56 129 VAL A CA 1
ATOM 960 C C . VAL A 1 129 ? -10.638 -2.836 13.007 1.00 95.56 129 VAL A C 1
ATOM 962 O O . VAL A 1 129 ? -11.289 -3.456 13.847 1.00 95.56 129 VAL A O 1
ATOM 965 N N . TRP A 1 130 ? -9.487 -2.234 13.280 1.00 95.69 130 TRP A N 1
ATOM 966 C CA . TRP A 1 130 ? -8.786 -2.332 14.557 1.00 95.69 130 TRP A CA 1
ATOM 967 C C . TRP A 1 130 ? -8.510 -0.951 15.148 1.00 95.69 130 TRP A C 1
ATOM 969 O O . TRP A 1 130 ? -8.170 -0.013 14.430 1.00 95.69 130 TRP A O 1
ATOM 979 N N . ASP A 1 131 ? -8.610 -0.845 16.471 1.00 93.56 131 ASP A N 1
ATOM 980 C CA . ASP A 1 131 ? -8.131 0.297 17.250 1.00 93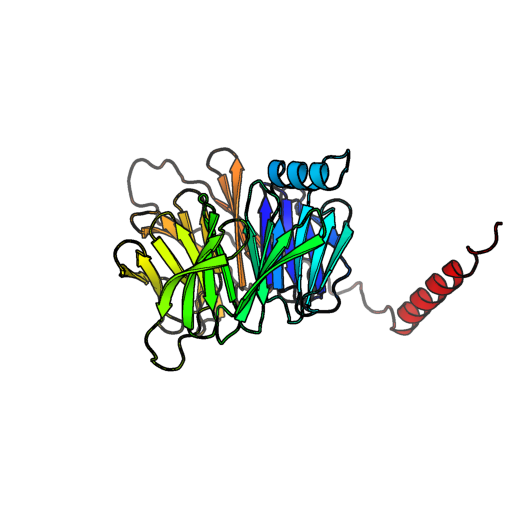.56 131 ASP A CA 1
ATOM 981 C C . ASP A 1 131 ? -6.645 0.101 17.554 1.00 93.56 131 ASP A C 1
ATOM 983 O O . ASP A 1 131 ? -6.297 -0.739 18.387 1.00 93.56 131 ASP A O 1
ATOM 987 N N . LEU A 1 132 ? -5.765 0.860 16.888 1.00 91.94 132 LEU A N 1
ATOM 988 C CA . LEU A 1 132 ? -4.315 0.702 17.050 1.00 91.94 132 LEU A CA 1
ATOM 989 C C . LEU A 1 132 ? -3.848 1.027 18.469 1.00 91.94 132 LEU A C 1
ATOM 991 O O . LEU A 1 132 ? -2.947 0.365 18.984 1.00 91.94 132 LEU A O 1
ATOM 995 N N . ALA A 1 133 ? -4.457 2.027 19.112 1.00 89.94 133 ALA A N 1
ATOM 996 C CA . ALA A 1 133 ? -4.054 2.464 20.443 1.00 89.94 133 ALA A CA 1
ATOM 997 C C . ALA A 1 133 ? -4.427 1.430 21.515 1.00 89.94 133 ALA A C 1
ATOM 999 O O . ALA A 1 133 ? -3.605 1.086 22.366 1.00 89.94 133 ALA A O 1
ATOM 1000 N N . LYS A 1 134 ? -5.650 0.889 21.458 1.00 91.88 134 LYS A N 1
ATOM 1001 C CA . LYS A 1 134 ? -6.099 -0.166 22.388 1.00 91.88 134 LYS A CA 1
ATOM 1002 C C . LYS A 1 134 ? -5.545 -1.541 22.023 1.00 91.88 134 LYS A C 1
ATOM 1004 O O . LYS A 1 134 ? -5.394 -2.394 22.896 1.00 91.88 134 LYS A O 1
ATOM 1009 N N . GLY A 1 135 ? -5.239 -1.751 20.747 1.00 93.38 135 GLY A N 1
ATOM 1010 C CA . GLY A 1 135 ? -4.862 -3.043 20.197 1.00 93.38 135 GLY A CA 1
ATOM 1011 C C . GLY A 1 135 ? -6.022 -4.033 20.141 1.00 93.38 135 GLY A C 1
ATOM 1012 O O . GLY A 1 135 ? -5.823 -5.208 20.437 1.00 93.38 135 GLY A O 1
ATOM 1013 N N . ALA A 1 136 ? -7.233 -3.548 19.857 1.00 93.69 136 ALA A N 1
ATOM 1014 C CA . ALA A 1 136 ? -8.461 -4.336 19.920 1.00 93.69 136 ALA A CA 1
ATOM 1015 C C . ALA A 1 136 ? -9.217 -4.302 18.581 1.00 93.69 136 ALA A C 1
ATOM 1017 O O . ALA A 1 136 ? -9.261 -3.243 17.944 1.00 93.69 136 ALA A O 1
ATOM 1018 N N . PRO A 1 137 ? -9.840 -5.419 18.163 1.00 94.94 137 PRO A N 1
ATOM 1019 C CA . PRO A 1 137 ? -10.697 -5.428 16.988 1.00 94.94 137 PRO A CA 1
ATOM 1020 C C . PRO A 1 137 ? -11.989 -4.660 17.291 1.00 94.94 137 PRO A C 1
ATOM 1022 O O . PRO A 1 137 ? -12.574 -4.805 18.365 1.00 94.94 137 PRO A O 1
ATOM 1025 N N . LEU A 1 138 ? -12.435 -3.843 16.342 1.00 94.19 138 LEU A N 1
ATOM 1026 C CA . LEU A 1 138 ? -13.660 -3.045 16.434 1.00 94.19 138 LEU A CA 1
ATOM 1027 C C . LEU A 1 138 ? -14.796 -3.650 15.620 1.00 94.19 138 LEU A C 1
ATOM 1029 O O . LEU A 1 138 ? -15.934 -3.697 16.076 1.00 94.19 138 LEU A O 1
ATOM 1033 N N . SER A 1 139 ? -14.491 -4.097 14.405 1.00 93.88 139 SER A N 1
ATOM 1034 C CA . SER A 1 139 ? -15.486 -4.620 13.476 1.00 93.88 139 SER A CA 1
ATOM 1035 C C . SER A 1 139 ? -14.843 -5.585 12.496 1.00 93.88 139 SER A C 1
ATOM 1037 O O . SER A 1 139 ? -13.649 -5.497 12.210 1.00 93.88 139 SER A O 1
ATOM 1039 N N . SER A 1 140 ? -15.640 -6.500 11.955 1.00 94.88 140 SER A N 1
ATOM 1040 C CA . SER A 1 140 ? -15.192 -7.356 10.871 1.00 94.88 140 SER A CA 1
ATOM 1041 C C . SER A 1 140 ? -16.324 -7.748 9.945 1.00 94.88 140 SER A C 1
ATOM 1043 O O . SER A 1 140 ? -17.428 -8.026 10.411 1.00 94.88 140 SER A O 1
ATOM 1045 N N . VAL A 1 141 ? -16.022 -7.850 8.656 1.00 96.06 141 VAL A N 1
ATOM 1046 C CA . VAL A 1 141 ? -16.976 -8.224 7.615 1.00 96.06 141 VAL A CA 1
ATOM 1047 C C . VAL A 1 141 ? -16.301 -9.139 6.597 1.00 96.06 141 VAL A C 1
ATOM 1049 O O . VAL A 1 141 ? -15.158 -8.912 6.203 1.00 96.06 141 VAL A O 1
ATOM 1052 N N . ILE A 1 142 ? -16.995 -10.195 6.168 1.00 95.25 142 ILE A N 1
ATOM 1053 C CA . ILE A 1 142 ? -16.567 -10.978 5.002 1.00 95.25 142 ILE A CA 1
ATOM 1054 C C . ILE A 1 142 ? -16.960 -10.160 3.781 1.00 95.25 142 ILE A C 1
ATOM 1056 O O . ILE A 1 142 ? -18.143 -10.030 3.469 1.00 95.25 142 ILE A O 1
ATOM 1060 N N . GLY A 1 143 ? -15.968 -9.527 3.159 1.00 91.19 143 GLY A N 1
ATOM 1061 C CA . GLY A 1 143 ? -16.209 -8.607 2.061 1.00 91.19 143 GLY A CA 1
ATOM 1062 C C . GLY A 1 143 ? -16.031 -9.238 0.691 1.00 91.19 143 GLY A C 1
ATOM 1063 O O . GLY A 1 143 ? -16.708 -8.830 -0.249 1.00 91.19 143 GLY A O 1
ATOM 1064 N N . HIS A 1 144 ? -15.161 -10.231 0.585 1.00 94.75 144 HIS A N 1
ATOM 1065 C CA . HIS A 1 144 ? -14.717 -10.834 -0.664 1.00 94.75 144 HIS A CA 1
ATOM 1066 C C . HIS A 1 144 ? -14.689 -12.360 -0.541 1.00 94.75 144 HIS A C 1
ATOM 1068 O O . HIS A 1 144 ? -14.571 -12.883 0.566 1.00 94.75 144 HIS A O 1
ATOM 1074 N N . ASP A 1 145 ? -14.781 -13.054 -1.675 1.00 93.50 145 ASP A N 1
ATOM 1075 C CA . ASP A 1 145 ? -14.691 -14.522 -1.745 1.00 93.50 145 ASP A CA 1
ATOM 1076 C C . ASP A 1 145 ? -13.238 -14.993 -1.948 1.00 93.50 145 ASP A C 1
ATOM 1078 O O . ASP A 1 145 ? -12.928 -16.178 -1.828 1.00 93.50 145 ASP A O 1
ATOM 1082 N N . GLY A 1 146 ? -12.337 -14.056 -2.260 1.00 94.00 146 GLY A N 1
ATOM 1083 C CA . GLY A 1 146 ? -10.900 -14.270 -2.400 1.00 94.00 146 GLY A CA 1
ATOM 1084 C C . GLY A 1 146 ? -10.066 -13.315 -1.546 1.00 94.00 146 GLY A C 1
ATOM 1085 O O . GLY A 1 146 ? -10.583 -12.451 -0.838 1.00 94.00 146 GLY A O 1
ATOM 1086 N N . ALA A 1 147 ? -8.746 -13.471 -1.634 1.00 96.25 147 ALA A N 1
ATOM 1087 C CA . ALA A 1 147 ? -7.786 -12.663 -0.895 1.00 96.25 147 ALA A CA 1
ATOM 1088 C C . ALA A 1 147 ? -7.909 -11.177 -1.235 1.00 96.25 147 ALA A C 1
ATOM 1090 O O . ALA A 1 147 ? -7.894 -10.789 -2.405 1.00 96.25 147 ALA A O 1
ATOM 1091 N N . ILE A 1 148 ? -7.938 -10.334 -0.202 1.00 97.62 148 ILE A N 1
ATOM 1092 C CA . ILE A 1 148 ? -7.890 -8.883 -0.382 1.00 97.62 148 ILE A CA 1
ATOM 1093 C C . ILE A 1 148 ? -6.454 -8.507 -0.728 1.00 97.62 148 ILE A C 1
ATOM 1095 O O . ILE A 1 148 ? -5.565 -8.537 0.121 1.00 97.62 148 ILE A O 1
ATOM 1099 N N . VAL A 1 149 ? -6.214 -8.170 -1.990 1.00 96.56 149 VAL A N 1
ATOM 1100 C CA . VAL A 1 149 ? -4.864 -7.908 -2.509 1.00 96.56 149 VAL A CA 1
ATOM 1101 C C . VAL A 1 149 ? -4.412 -6.471 -2.282 1.00 96.56 149 VAL A C 1
ATOM 1103 O O . VAL A 1 149 ? -3.219 -6.188 -2.306 1.00 96.56 149 VAL A O 1
ATOM 1106 N N . SER A 1 150 ? -5.349 -5.540 -2.100 1.00 96.94 150 SER A N 1
ATOM 1107 C CA . SER A 1 150 ? -5.036 -4.124 -1.949 1.00 96.94 150 SER A CA 1
ATOM 1108 C C . SER A 1 150 ? -6.190 -3.387 -1.289 1.00 96.94 150 SER A C 1
ATOM 1110 O O . SER A 1 150 ? -7.360 -3.647 -1.583 1.00 96.94 150 SER A O 1
ATOM 1112 N N . ILE A 1 151 ? -5.835 -2.464 -0.399 1.00 97.38 151 ILE A N 1
ATOM 1113 C CA . ILE A 1 151 ? -6.753 -1.541 0.257 1.00 97.38 151 ILE A CA 1
ATOM 1114 C C . ILE A 1 151 ? -6.221 -0.137 0.008 1.00 97.38 151 ILE A C 1
ATOM 1116 O O . ILE A 1 151 ? -5.060 0.146 0.295 1.00 97.38 151 ILE A O 1
ATOM 1120 N N . TRP A 1 152 ? -7.073 0.736 -0.513 1.00 95.81 152 TRP A N 1
ATOM 1121 C CA . TRP A 1 152 ? -6.804 2.161 -0.622 1.00 95.81 152 TRP A CA 1
ATOM 1122 C C . TRP A 1 152 ? -7.828 2.927 0.196 1.00 95.81 152 TRP A C 1
ATOM 1124 O O . TRP A 1 152 ? -9.003 2.568 0.234 1.00 95.81 152 TRP A O 1
ATOM 1134 N N . VAL A 1 153 ? -7.379 3.991 0.843 1.00 93.19 153 VAL A N 1
ATOM 1135 C CA . VAL A 1 153 ? -8.229 4.869 1.637 1.00 93.19 153 VAL A CA 1
ATOM 1136 C C . VAL A 1 153 ? -8.025 6.279 1.124 1.00 93.19 153 VAL A C 1
ATOM 1138 O O . VAL A 1 153 ? -6.890 6.741 1.012 1.00 93.19 153 VAL A O 1
ATOM 1141 N N . ASP A 1 154 ? -9.117 6.957 0.792 1.00 90.62 154 ASP A N 1
ATOM 1142 C CA . ASP A 1 154 ? -9.051 8.347 0.358 1.00 90.62 154 ASP A CA 1
ATOM 1143 C C . ASP A 1 154 ? -9.100 9.343 1.533 1.00 90.62 154 ASP A C 1
ATOM 1145 O O . ASP A 1 154 ? -9.290 8.988 2.697 1.00 90.62 154 ASP A O 1
ATOM 1149 N N . ARG A 1 155 ? -8.956 10.636 1.222 1.00 85.44 155 ARG A N 1
ATOM 1150 C CA . ARG A 1 155 ? -8.986 11.713 2.227 1.00 85.44 155 ARG A CA 1
ATOM 1151 C C . ARG A 1 155 ? -10.334 11.871 2.937 1.00 85.44 155 ARG A C 1
ATOM 1153 O O . ARG A 1 155 ? -10.391 12.554 3.950 1.00 85.44 155 ARG A O 1
ATOM 1160 N N . THR A 1 156 ? -11.408 11.287 2.407 1.00 86.94 156 THR A N 1
ATOM 1161 C CA . THR A 1 156 ? -12.745 11.327 3.020 1.00 86.94 156 THR A CA 1
ATOM 1162 C C . THR A 1 156 ? -12.979 10.159 3.980 1.00 86.94 156 THR A C 1
ATOM 1164 O O . THR A 1 156 ? -14.011 10.110 4.645 1.00 86.94 156 THR A O 1
ATOM 1167 N N . GLY A 1 157 ? -12.030 9.219 4.063 1.00 88.44 157 GLY A N 1
ATOM 1168 C CA . GLY A 1 157 ? -12.194 7.976 4.810 1.00 88.44 157 GLY A CA 1
ATOM 1169 C C . GLY A 1 157 ? -13.024 6.929 4.063 1.00 88.44 157 GLY A C 1
ATOM 1170 O O . GLY A 1 157 ? -13.485 5.970 4.679 1.00 88.44 157 GLY A O 1
ATOM 1171 N N . THR A 1 158 ? -13.217 7.087 2.751 1.00 92.62 158 THR A N 1
ATOM 1172 C CA . THR A 1 158 ? -13.813 6.043 1.914 1.00 92.62 158 THR A CA 1
ATOM 1173 C C . THR A 1 158 ? -12.768 4.962 1.655 1.00 92.62 158 THR A C 1
ATOM 1175 O O . THR A 1 158 ? -11.617 5.253 1.312 1.00 92.62 158 THR A O 1
ATOM 1178 N N . VAL A 1 159 ? -13.167 3.701 1.812 1.00 95.06 159 VAL A N 1
ATOM 1179 C CA . VAL A 1 159 ? -12.288 2.535 1.669 1.00 95.06 159 VAL A CA 1
ATOM 1180 C C . VAL A 1 159 ? -12.562 1.853 0.345 1.00 95.06 159 VAL A C 1
ATOM 1182 O O . VAL A 1 159 ? -13.708 1.573 0.007 1.00 95.06 159 VAL A O 1
ATOM 1185 N N . PHE A 1 160 ? -11.507 1.505 -0.373 1.00 95.94 160 PHE A N 1
ATOM 1186 C CA . PHE A 1 160 ? -11.568 0.805 -1.645 1.00 95.94 160 PHE A CA 1
ATOM 1187 C C . PHE A 1 160 ? -10.763 -0.476 -1.531 1.00 95.94 160 PHE A C 1
ATOM 1189 O O . PHE A 1 160 ? -9.577 -0.441 -1.206 1.00 95.94 160 PHE A O 1
ATOM 1196 N N . THR A 1 161 ? -11.395 -1.612 -1.792 1.00 97.06 161 THR A N 1
ATOM 1197 C CA . THR A 1 161 ? -10.761 -2.926 -1.671 1.00 97.06 161 THR A CA 1
ATOM 1198 C C . THR A 1 161 ? -10.791 -3.630 -3.011 1.00 97.06 161 THR A C 1
ATOM 1200 O O . THR A 1 161 ? -11.823 -3.680 -3.680 1.00 97.06 161 THR A O 1
ATOM 1203 N N . ALA A 1 162 ? -9.648 -4.179 -3.401 1.00 95.75 162 ALA A N 1
ATOM 1204 C CA . ALA A 1 162 ? -9.515 -5.037 -4.566 1.00 95.75 162 ALA A CA 1
ATOM 1205 C C . ALA A 1 162 ? -9.192 -6.459 -4.108 1.00 95.75 162 ALA A C 1
ATOM 1207 O O . ALA A 1 162 ? -8.382 -6.650 -3.196 1.00 95.75 162 ALA A O 1
ATOM 1208 N N . SER A 1 163 ? -9.801 -7.446 -4.761 1.00 95.56 163 SER A N 1
ATOM 1209 C CA . SER A 1 163 ? -9.649 -8.856 -4.411 1.00 95.56 163 SER A CA 1
ATOM 1210 C C . SER A 1 163 ? -9.161 -9.702 -5.584 1.00 95.56 163 SER A C 1
ATOM 1212 O O . SER A 1 163 ? -9.385 -9.388 -6.759 1.00 95.56 163 SER A O 1
ATOM 1214 N N . SER A 1 164 ? -8.493 -10.808 -5.260 1.00 93.50 164 SER A N 1
ATOM 1215 C CA . SER A 1 164 ? -8.116 -11.829 -6.237 1.00 93.50 164 SER A CA 1
ATOM 1216 C C . SER A 1 164 ? -9.327 -12.537 -6.857 1.00 93.50 164 SER A C 1
ATOM 1218 O O . SER A 1 164 ? -9.184 -13.125 -7.926 1.00 93.50 164 SER A O 1
ATOM 1220 N N . ASP A 1 165 ? -10.517 -12.420 -6.257 1.00 91.81 165 ASP A N 1
ATOM 1221 C CA . ASP A 1 165 ? -11.784 -12.882 -6.847 1.00 91.81 165 ASP A CA 1
ATOM 1222 C C . ASP A 1 165 ? -12.258 -12.034 -8.048 1.00 91.81 165 ASP A C 1
ATOM 1224 O O . ASP A 1 165 ? -13.211 -12.404 -8.729 1.00 91.81 165 ASP A O 1
ATOM 1228 N N . GLY A 1 166 ? -11.581 -10.916 -8.342 1.00 90.75 166 GLY A N 1
ATOM 1229 C CA . GLY A 1 166 ? -11.907 -10.029 -9.463 1.00 90.75 166 GLY A CA 1
ATOM 1230 C C . GLY A 1 166 ? -12.861 -8.882 -9.112 1.00 90.75 166 GLY A C 1
ATOM 1231 O O . GLY A 1 166 ? -13.074 -7.994 -9.942 1.00 90.75 166 GLY A O 1
ATOM 1232 N N . SER A 1 167 ? -13.409 -8.858 -7.897 1.00 92.31 167 SER A N 1
ATOM 1233 C CA . SER A 1 167 ? -14.305 -7.806 -7.421 1.00 92.31 167 SER A CA 1
ATOM 1234 C C . SER A 1 167 ? -13.545 -6.636 -6.794 1.00 92.31 167 SER A C 1
ATOM 1236 O O . SER A 1 167 ? -12.507 -6.778 -6.137 1.00 92.31 167 SER A O 1
ATOM 1238 N N . LEU A 1 168 ? -14.100 -5.446 -7.005 1.00 94.00 168 LEU A N 1
ATOM 1239 C CA . LEU A 1 168 ? -13.703 -4.209 -6.350 1.00 94.00 168 LEU A CA 1
ATOM 1240 C C . LEU A 1 168 ? -14.890 -3.719 -5.518 1.00 94.00 168 LEU A C 1
ATOM 1242 O O . LEU A 1 168 ? -16.000 -3.604 -6.038 1.00 94.00 168 LEU A O 1
ATOM 1246 N N . LYS A 1 169 ? -14.673 -3.399 -4.243 1.00 94.88 169 LYS A N 1
ATOM 1247 C CA . LYS A 1 169 ? -15.733 -2.902 -3.355 1.00 94.88 169 LYS A CA 1
ATOM 1248 C C . LYS A 1 169 ? -15.354 -1.571 -2.723 1.00 94.88 169 LYS A C 1
ATOM 1250 O O . LYS A 1 169 ? -14.183 -1.306 -2.461 1.00 94.88 169 LYS A O 1
ATOM 1255 N N . VAL A 1 170 ? -16.366 -0.735 -2.514 1.00 95.06 170 VAL A N 1
ATOM 1256 C CA . VAL A 1 170 ? -16.261 0.578 -1.874 1.00 95.06 170 VAL A CA 1
ATOM 1257 C C . VAL A 1 170 ? -17.015 0.528 -0.557 1.00 95.06 170 VAL A C 1
ATOM 1259 O O . VAL A 1 170 ? -18.161 0.070 -0.527 1.00 95.06 170 VAL A O 1
ATOM 1262 N N . TRP A 1 171 ? -16.393 1.007 0.513 1.00 94.69 171 TRP A N 1
ATOM 1263 C CA . TRP A 1 171 ? -16.921 0.915 1.867 1.00 94.69 171 TRP A CA 1
ATOM 1264 C C . TRP A 1 171 ? -16.882 2.251 2.585 1.00 94.69 171 TRP A C 1
ATOM 1266 O O . TRP A 1 171 ? -15.975 3.057 2.374 1.00 94.69 171 TRP A O 1
ATOM 1276 N N . GLN A 1 172 ? -17.828 2.419 3.502 1.00 92.56 172 GLN A N 1
ATOM 1277 C CA . GLN A 1 172 ? -17.850 3.517 4.453 1.00 92.56 172 GLN A CA 1
ATOM 1278 C C . GLN A 1 172 ? -17.708 2.972 5.872 1.00 92.56 172 GLN A C 1
ATOM 1280 O O . GLN A 1 172 ? -18.397 2.023 6.254 1.00 92.56 172 GLN A O 1
ATOM 1285 N N . TRP A 1 173 ? -16.831 3.595 6.659 1.00 90.50 173 TRP A N 1
ATOM 1286 C CA . TRP A 1 173 ? -16.768 3.369 8.099 1.00 90.50 173 TRP A CA 1
ATOM 1287 C C . TRP A 1 173 ? -17.809 4.240 8.806 1.00 90.50 173 TRP A C 1
ATOM 1289 O O . TRP A 1 173 ? -17.737 5.467 8.745 1.00 90.50 173 TRP A O 1
ATOM 1299 N N . LEU A 1 174 ? -18.773 3.610 9.478 1.00 89.00 174 LEU A N 1
ATOM 1300 C CA . LEU A 1 174 ? -19.860 4.276 10.209 1.00 89.00 174 LEU A CA 1
ATOM 1301 C C . LEU A 1 174 ? -19.627 4.248 11.729 1.00 89.00 174 LEU A C 1
ATOM 1303 O O . LEU A 1 174 ? -20.561 4.070 12.506 1.00 89.00 174 LEU A O 1
ATOM 1307 N N . SER A 1 175 ? -18.366 4.371 12.158 1.00 84.69 175 SER A N 1
ATOM 1308 C CA . SER A 1 175 ? -17.900 4.336 13.561 1.00 84.69 175 SER A CA 1
ATOM 1309 C C . SER A 1 175 ? -18.037 2.997 14.299 1.00 84.69 175 SER A C 1
ATOM 1311 O O . SER A 1 175 ? -17.226 2.722 15.181 1.00 84.69 175 SER A O 1
ATOM 1313 N N . SER A 1 176 ? -19.016 2.159 13.960 1.00 85.81 176 SER A N 1
ATOM 1314 C CA . SER A 1 176 ? -19.202 0.823 14.550 1.00 85.81 176 SER A CA 1
ATOM 1315 C C . SER A 1 176 ? -19.066 -0.312 13.544 1.00 85.81 176 SER A C 1
ATOM 1317 O O . SER A 1 176 ? -18.744 -1.440 13.914 1.00 85.81 176 SER A O 1
ATOM 1319 N N . GLU A 1 177 ? -19.332 -0.033 12.273 1.00 90.25 177 GLU A N 1
ATOM 1320 C CA . GLU A 1 177 ? -19.334 -1.039 11.223 1.00 90.25 177 GLU A CA 1
ATOM 1321 C C . GLU A 1 177 ? -18.788 -0.501 9.906 1.00 90.25 177 GLU A C 1
ATOM 1323 O O . GLU A 1 177 ? -18.862 0.694 9.605 1.00 90.25 177 GLU A O 1
ATOM 1328 N N . LEU A 1 178 ? -18.214 -1.422 9.134 1.00 91.69 178 LEU A N 1
ATOM 1329 C CA . LEU A 1 178 ? -17.750 -1.176 7.781 1.00 91.69 178 LEU A CA 1
ATOM 1330 C C . LEU A 1 178 ? -18.818 -1.669 6.801 1.00 91.69 178 LEU A C 1
ATOM 1332 O O . LEU A 1 178 ? -19.024 -2.875 6.655 1.00 91.69 178 LEU A O 1
ATOM 1336 N N . CYS A 1 179 ? -19.490 -0.743 6.122 1.00 91.81 179 CYS A N 1
ATOM 1337 C CA . CYS A 1 179 ? -20.592 -1.060 5.215 1.00 91.81 179 CYS A CA 1
ATOM 1338 C C . CYS A 1 179 ? -20.159 -0.933 3.758 1.00 91.81 179 CYS A C 1
ATOM 1340 O O . CYS A 1 179 ? -19.587 0.087 3.373 1.00 91.81 179 CYS A O 1
ATOM 1342 N N . ALA A 1 180 ? -20.481 -1.932 2.933 1.00 92.19 180 ALA A N 1
ATOM 1343 C CA . ALA A 1 180 ? -20.314 -1.828 1.487 1.00 92.19 180 ALA A CA 1
ATOM 1344 C C . ALA A 1 180 ? -21.336 -0.832 0.919 1.00 92.19 180 ALA A C 1
ATOM 1346 O O . ALA A 1 180 ? -22.540 -1.003 1.098 1.00 92.19 180 ALA A O 1
ATOM 1347 N N . VAL A 1 181 ? -20.852 0.190 0.216 1.00 91.38 181 VAL A N 1
ATOM 1348 C CA . VAL A 1 181 ? -21.677 1.216 -0.442 1.00 91.38 181 VAL A CA 1
ATOM 1349 C C . VAL A 1 181 ? -21.777 0.957 -1.943 1.00 91.38 181 VAL A C 1
ATOM 1351 O O . VAL A 1 181 ? -22.798 1.252 -2.560 1.00 91.38 181 VAL A O 1
ATOM 1354 N N . GLN A 1 182 ? -20.741 0.366 -2.541 1.00 86.75 182 GLN A N 1
ATOM 1355 C CA . GLN A 1 182 ? -20.759 -0.008 -3.949 1.00 86.75 182 GLN A CA 1
ATOM 1356 C C . GLN A 1 182 ? -19.953 -1.278 -4.194 1.00 86.75 182 GLN A C 1
ATOM 1358 O O . GLN A 1 182 ? -18.921 -1.518 -3.565 1.00 86.75 182 GLN A O 1
ATOM 1363 N N . VAL A 1 183 ? -20.420 -2.069 -5.154 1.00 84.38 183 VAL A N 1
ATOM 1364 C CA . VAL A 1 183 ? -19.740 -3.265 -5.637 1.00 84.38 183 VAL A CA 1
ATOM 1365 C C . VAL A 1 183 ? -19.548 -3.117 -7.139 1.00 84.38 183 VAL A C 1
ATOM 1367 O O . VAL A 1 183 ? -20.499 -2.872 -7.878 1.00 84.38 183 VAL A O 1
ATOM 1370 N N . HIS A 1 184 ? -18.302 -3.240 -7.574 1.00 79.69 184 HIS A N 1
ATOM 1371 C CA . HIS A 1 184 ? -17.907 -3.294 -8.972 1.00 79.69 184 HIS A CA 1
ATOM 1372 C C . HIS A 1 184 ? -17.393 -4.694 -9.249 1.00 79.69 184 HIS A C 1
ATOM 1374 O O . HIS A 1 184 ? -16.194 -4.972 -9.151 1.00 79.69 184 HIS A O 1
ATOM 1380 N N . ASP A 1 185 ? -18.315 -5.576 -9.607 1.00 70.69 185 ASP A N 1
ATOM 1381 C CA . ASP A 1 185 ? -17.948 -6.895 -10.084 1.00 70.69 185 ASP A CA 1
ATOM 1382 C C . ASP A 1 185 ? -17.388 -6.743 -11.497 1.00 70.69 185 ASP A C 1
ATOM 1384 O O . ASP A 1 185 ? -18.053 -6.257 -12.421 1.00 70.69 185 ASP A O 1
ATOM 1388 N N . ALA A 1 186 ? -16.131 -7.140 -11.692 1.00 54.94 186 ALA A N 1
ATOM 1389 C CA . ALA A 1 186 ? -15.704 -7.487 -13.031 1.00 54.94 186 ALA A CA 1
ATOM 1390 C C . ALA A 1 186 ? -16.525 -8.720 -13.416 1.00 54.94 186 ALA A C 1
ATOM 1392 O O . ALA A 1 186 ? -16.250 -9.811 -12.929 1.00 54.94 186 ALA A O 1
ATOM 1393 N N . LEU A 1 187 ? -17.574 -8.505 -14.221 1.00 46.44 187 LEU A N 1
ATOM 1394 C CA . LEU A 1 187 ? -18.373 -9.544 -14.867 1.00 46.44 187 LEU A CA 1
ATOM 1395 C C . LEU A 1 187 ? -17.517 -10.783 -15.118 1.00 46.44 187 LEU A C 1
ATOM 1397 O O . LEU A 1 187 ? -16.456 -10.689 -15.736 1.00 46.44 187 LEU A O 1
ATOM 1401 N N . THR A 1 188 ? -18.025 -11.894 -14.605 1.00 40.25 188 THR A N 1
ATOM 1402 C CA . THR A 1 188 ? -17.587 -13.287 -14.670 1.00 40.25 188 THR A CA 1
ATOM 1403 C C . THR A 1 188 ? -17.162 -13.753 -16.069 1.00 40.25 188 THR A C 1
ATOM 1405 O O . THR A 1 188 ? -17.754 -14.645 -16.668 1.00 40.25 188 THR A O 1
ATOM 1408 N N . GLN A 1 189 ? -16.087 -13.181 -16.601 1.00 44.91 189 GLN A N 1
ATOM 1409 C CA . GLN A 1 189 ? -15.173 -13.897 -17.473 1.00 44.91 189 GLN A CA 1
ATOM 1410 C C . GLN A 1 189 ? -14.073 -14.429 -16.566 1.00 44.91 189 GLN A C 1
ATOM 1412 O O . GLN A 1 189 ? -13.265 -13.668 -16.032 1.00 44.91 189 GLN A O 1
ATOM 1417 N N . GLU A 1 190 ? -14.130 -15.736 -16.327 1.00 39.41 190 GLU A N 1
ATOM 1418 C CA . GLU A 1 190 ? -13.176 -16.498 -15.528 1.00 39.41 190 GLU A CA 1
ATOM 1419 C C . GLU A 1 190 ? -11.734 -15.995 -15.744 1.00 39.41 190 GLU A C 1
ATOM 1421 O O . GLU A 1 190 ? -11.241 -15.946 -16.871 1.00 39.41 190 GLU A O 1
ATOM 1426 N N . GLY A 1 191 ? -11.056 -15.600 -14.659 1.00 55.19 191 GLY A N 1
ATOM 1427 C CA . GLY A 1 191 ? -9.600 -15.407 -14.649 1.00 55.19 191 GLY A CA 1
ATOM 1428 C C . GLY A 1 191 ? -9.052 -13.979 -14.504 1.00 55.19 191 GLY A C 1
ATOM 1429 O O . GLY A 1 191 ? -7.834 -13.823 -14.447 1.00 55.19 191 GLY A O 1
ATOM 1430 N N . CYS A 1 192 ? -9.872 -12.928 -14.398 1.00 64.75 192 CYS A N 1
ATOM 1431 C CA . CYS A 1 192 ? -9.356 -11.558 -14.222 1.00 64.75 192 CYS A CA 1
ATOM 1432 C C . CYS A 1 192 ? -9.097 -11.183 -12.748 1.00 64.75 192 CYS A C 1
ATOM 1434 O O . CYS A 1 192 ? -9.824 -10.373 -12.177 1.00 64.75 192 CYS A O 1
ATOM 1436 N N . GLN A 1 193 ? -8.031 -11.720 -12.151 1.00 85.12 193 GLN A N 1
ATOM 1437 C CA . GLN A 1 193 ? -7.587 -11.332 -10.804 1.00 85.12 193 GLN A CA 1
ATOM 1438 C C . GLN A 1 193 ? -7.206 -9.842 -10.750 1.00 85.12 193 GLN A C 1
ATOM 1440 O O . GLN A 1 193 ? -6.539 -9.326 -11.659 1.00 85.12 193 GLN A O 1
ATOM 1445 N N . LEU A 1 194 ? -7.609 -9.143 -9.684 1.00 93.06 194 LEU A N 1
ATOM 1446 C CA . LEU A 1 194 ? -7.095 -7.803 -9.404 1.00 93.06 194 LEU A CA 1
ATOM 1447 C C . LEU A 1 194 ? -5.738 -7.910 -8.711 1.00 93.06 194 LEU A C 1
ATOM 1449 O O . LEU A 1 194 ? -5.476 -8.864 -7.983 1.00 93.06 194 LEU A O 1
ATOM 1453 N N . ASN A 1 195 ? -4.873 -6.923 -8.940 1.00 94.56 195 ASN A N 1
ATOM 1454 C CA . ASN A 1 195 ? -3.564 -6.862 -8.295 1.00 94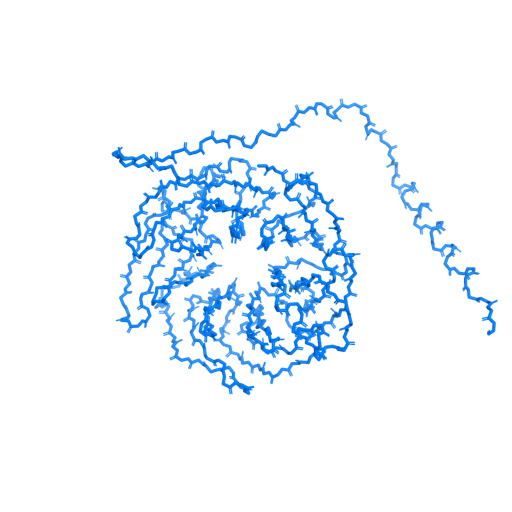.56 195 ASN A CA 1
ATOM 1455 C C . ASN A 1 195 ? -3.459 -5.700 -7.307 1.00 94.56 195 ASN A C 1
ATOM 1457 O O . ASN A 1 195 ? -2.862 -5.859 -6.251 1.00 94.56 195 ASN A O 1
ATOM 1461 N N . CYS A 1 196 ? -4.002 -4.535 -7.660 1.00 95.81 196 CYS A N 1
ATOM 1462 C CA . CYS A 1 196 ? -3.919 -3.340 -6.829 1.00 95.81 196 CYS A CA 1
ATOM 1463 C C . CYS A 1 196 ? -4.967 -2.297 -7.205 1.00 95.81 196 CYS A C 1
ATOM 1465 O O . CYS A 1 196 ? -5.520 -2.320 -8.312 1.00 95.81 196 CYS A O 1
ATOM 1467 N N . VAL A 1 197 ? -5.200 -1.367 -6.282 1.00 96.88 197 VAL A N 1
ATOM 1468 C CA . VAL A 1 197 ? -6.076 -0.219 -6.482 1.00 96.88 197 VAL A CA 1
ATOM 1469 C C . VAL A 1 197 ? -5.429 1.067 -5.967 1.00 96.88 197 VAL A C 1
ATOM 1471 O O . VAL A 1 197 ? -4.735 1.054 -4.955 1.00 96.88 197 VAL A O 1
ATOM 1474 N N . ALA A 1 198 ? -5.678 2.174 -6.663 1.00 95.94 198 ALA A N 1
ATOM 1475 C CA . ALA A 1 198 ? -5.458 3.529 -6.165 1.00 95.94 198 ALA A CA 1
ATOM 1476 C C . ALA A 1 198 ? -6.632 4.429 -6.560 1.00 95.94 198 ALA A C 1
ATOM 1478 O O . ALA A 1 198 ? -7.320 4.147 -7.546 1.00 95.94 198 ALA A O 1
ATOM 1479 N N . VAL A 1 199 ? -6.864 5.510 -5.816 1.00 94.50 199 VAL A N 1
ATOM 1480 C CA . VAL A 1 199 ? -8.013 6.401 -6.038 1.00 94.50 199 VAL A CA 1
ATOM 1481 C C . VAL A 1 199 ? -7.586 7.862 -6.067 1.00 94.50 199 VAL A C 1
ATOM 1483 O O . VAL A 1 199 ? -6.795 8.297 -5.233 1.00 94.50 199 VAL A O 1
ATOM 1486 N N . ASP A 1 200 ? -8.156 8.613 -7.012 1.00 93.31 200 ASP A N 1
ATOM 1487 C CA . ASP A 1 200 ? -8.099 10.074 -7.073 1.00 93.31 200 ASP A CA 1
ATOM 1488 C C . ASP A 1 200 ? -9.500 10.641 -7.341 1.00 93.31 200 ASP A C 1
ATOM 1490 O O . ASP A 1 200 ? -10.051 10.499 -8.439 1.00 93.31 200 ASP A O 1
ATOM 1494 N N . GLY A 1 201 ? -10.109 11.249 -6.323 1.00 91.12 201 GLY A N 1
ATOM 1495 C CA . GLY A 1 201 ? -11.483 11.749 -6.401 1.00 91.12 201 GLY A CA 1
ATOM 1496 C C . GLY A 1 201 ? -12.482 10.658 -6.816 1.00 91.12 201 GLY A C 1
ATOM 1497 O O . GLY A 1 201 ? -12.623 9.637 -6.147 1.00 91.12 201 GLY A O 1
ATOM 1498 N N . SER A 1 202 ? -13.186 10.861 -7.936 1.00 91.25 202 SER A N 1
ATOM 1499 C CA . SER A 1 202 ? -14.147 9.881 -8.468 1.00 91.25 202 SER A CA 1
ATOM 1500 C C . SER A 1 202 ? -13.506 8.743 -9.263 1.00 91.25 202 SER A C 1
ATOM 1502 O O . SER A 1 202 ? -14.226 7.860 -9.729 1.00 91.25 202 SER A O 1
ATOM 1504 N N . LYS A 1 203 ? -12.187 8.751 -9.486 1.00 93.12 203 LYS A N 1
ATOM 1505 C CA . LYS A 1 203 ? -11.513 7.778 -10.352 1.00 93.12 203 LYS A CA 1
ATOM 1506 C C . LYS A 1 203 ? -10.795 6.718 -9.539 1.00 93.12 203 LYS A C 1
ATOM 1508 O O . LYS A 1 203 ? -9.958 7.025 -8.699 1.00 93.12 203 LYS A O 1
ATOM 1513 N N . ILE A 1 204 ? -11.082 5.468 -9.869 1.00 95.06 204 ILE A N 1
ATOM 1514 C CA . ILE A 1 204 ? -10.431 4.285 -9.328 1.00 95.06 204 ILE A CA 1
ATOM 1515 C C . ILE A 1 204 ? -9.539 3.691 -10.412 1.00 95.06 204 ILE A C 1
ATOM 1517 O O . ILE A 1 204 ? -10.013 3.324 -11.488 1.00 95.06 204 ILE A O 1
ATOM 1521 N N . PHE A 1 205 ? -8.250 3.576 -10.123 1.00 96.06 205 PHE A N 1
ATOM 1522 C CA . PHE A 1 205 ? -7.246 2.979 -10.992 1.00 96.06 205 PHE A CA 1
ATOM 1523 C C . PHE A 1 205 ? -6.972 1.557 -10.525 1.00 96.06 205 PHE A C 1
ATOM 1525 O O . PHE A 1 205 ? -6.545 1.343 -9.394 1.00 96.06 205 PHE A O 1
ATOM 1532 N N . VAL A 1 206 ? -7.211 0.582 -11.396 1.00 95.88 206 VAL A N 1
ATOM 1533 C CA . VAL A 1 206 ? -7.112 -0.841 -11.068 1.00 95.88 206 VAL A CA 1
ATOM 1534 C C . VAL A 1 206 ? -6.008 -1.487 -11.896 1.00 95.88 206 VAL A C 1
ATOM 1536 O O . VAL A 1 206 ? -6.086 -1.552 -13.131 1.00 95.88 206 VAL A O 1
ATOM 1539 N N . GLY A 1 207 ? -4.986 -1.987 -11.203 1.00 94.62 207 GLY A N 1
ATOM 1540 C CA . GLY A 1 207 ? -3.901 -2.767 -11.787 1.00 94.62 207 GLY A CA 1
ATOM 1541 C C . GLY A 1 207 ? -4.281 -4.239 -11.928 1.00 94.62 207 GLY A C 1
ATOM 1542 O O . GLY A 1 207 ? -4.864 -4.835 -11.019 1.00 94.62 207 GLY A O 1
ATOM 1543 N N . ARG A 1 208 ? -3.964 -4.821 -13.087 1.00 92.00 208 ARG A N 1
ATOM 1544 C CA . ARG A 1 208 ? -4.240 -6.220 -13.446 1.00 92.00 208 ARG A CA 1
ATOM 1545 C C . ARG A 1 208 ? -3.127 -6.773 -14.333 1.00 92.00 208 ARG A C 1
ATOM 1547 O O . ARG A 1 208 ? -2.231 -6.039 -14.761 1.00 92.00 208 ARG A O 1
ATOM 1554 N N . ASP A 1 209 ? -3.214 -8.061 -14.629 1.00 91.00 209 ASP A N 1
ATOM 1555 C CA . ASP A 1 209 ? -2.411 -8.700 -15.667 1.00 91.00 209 ASP A CA 1
ATOM 1556 C C . ASP A 1 209 ? -3.038 -8.402 -17.042 1.00 91.00 209 ASP A C 1
ATOM 1558 O O . ASP A 1 209 ? -3.835 -9.168 -17.576 1.00 91.00 209 ASP A O 1
ATOM 1562 N N . SER A 1 210 ? -2.748 -7.208 -17.561 1.00 90.00 210 SER A N 1
ATOM 1563 C CA . SER A 1 210 ? -3.245 -6.678 -18.831 1.00 90.00 210 SER A CA 1
ATOM 1564 C C . SER A 1 210 ? -2.293 -5.606 -19.368 1.00 90.00 210 SER A C 1
ATOM 1566 O O . SER A 1 210 ? -1.526 -5.013 -18.609 1.00 90.00 210 SER A O 1
ATOM 1568 N N . ALA A 1 211 ? -2.411 -5.277 -20.658 1.00 90.44 211 ALA A N 1
ATOM 1569 C CA . ALA A 1 211 ? -1.748 -4.125 -21.269 1.00 90.44 211 ALA A CA 1
ATOM 1570 C C . ALA A 1 211 ? -2.170 -2.760 -20.681 1.00 90.44 211 ALA A C 1
ATOM 1572 O O . ALA A 1 211 ? -1.486 -1.750 -20.889 1.00 90.44 211 ALA A O 1
ATOM 1573 N N . TYR A 1 212 ? -3.288 -2.712 -19.952 1.00 92.38 212 TYR A N 1
ATOM 1574 C CA . TYR A 1 212 ? -3.932 -1.474 -19.524 1.00 92.38 212 TYR A CA 1
ATOM 1575 C C . TYR A 1 212 ? -4.151 -1.418 -18.013 1.00 92.38 212 TYR A C 1
ATOM 1577 O O . TYR A 1 212 ? -4.500 -2.414 -17.379 1.00 92.38 212 TYR A O 1
ATOM 1585 N N . VAL A 1 213 ? -4.059 -0.209 -17.462 1.00 94.25 213 VAL A N 1
ATOM 1586 C CA . VAL A 1 213 ? -4.667 0.126 -16.170 1.00 94.25 213 VAL A CA 1
ATOM 1587 C C . VAL A 1 213 ? -6.134 0.458 -16.430 1.00 94.25 213 VAL A C 1
ATOM 1589 O O . VAL A 1 213 ? -6.440 1.337 -17.240 1.00 94.25 213 VAL A O 1
ATOM 1592 N N . LYS A 1 214 ? -7.048 -0.261 -15.771 1.00 93.38 214 LYS A N 1
ATOM 1593 C CA . LYS A 1 214 ? -8.489 0.015 -15.871 1.00 93.38 214 LYS A CA 1
ATOM 1594 C C . LYS A 1 214 ? -8.807 1.229 -15.005 1.00 93.38 214 LYS A C 1
ATOM 1596 O O . LYS A 1 214 ? -8.370 1.283 -13.860 1.00 93.38 214 LYS A O 1
ATOM 1601 N N . VAL A 1 215 ? -9.579 2.165 -15.536 1.00 94.25 215 VAL A N 1
ATOM 1602 C CA . VAL A 1 215 ? -10.057 3.342 -14.810 1.00 94.25 215 VAL A CA 1
ATOM 1603 C C . VAL A 1 215 ? -11.564 3.236 -14.677 1.00 94.25 215 VAL A C 1
ATOM 1605 O O . VAL A 1 215 ? -12.262 3.051 -15.671 1.00 94.25 215 VAL A O 1
ATOM 1608 N N . ILE A 1 216 ? -12.068 3.326 -13.455 1.00 92.88 216 ILE A N 1
ATOM 1609 C CA . ILE A 1 216 ? -13.498 3.310 -13.159 1.00 92.88 216 ILE A CA 1
ATOM 1610 C C . ILE A 1 216 ? -13.833 4.649 -12.526 1.00 92.88 216 ILE A C 1
ATOM 1612 O O . ILE A 1 216 ? -13.296 4.992 -11.479 1.00 92.88 216 ILE A O 1
ATOM 1616 N N . ASP A 1 217 ? -14.712 5.412 -13.157 1.00 91.25 217 ASP A N 1
ATOM 1617 C CA . ASP A 1 217 ? -15.345 6.543 -12.503 1.00 91.25 217 ASP A CA 1
ATOM 1618 C C . ASP A 1 217 ? -16.516 6.009 -11.672 1.00 91.25 217 ASP A C 1
ATOM 1620 O O . ASP A 1 217 ? -17.548 5.632 -12.224 1.00 91.25 217 ASP A O 1
ATOM 1624 N N . TRP A 1 218 ? -16.340 5.884 -10.358 1.00 88.06 218 TRP A N 1
ATOM 1625 C CA . TRP A 1 218 ? -17.305 5.169 -9.513 1.00 88.06 218 TRP A CA 1
ATOM 1626 C C . TRP A 1 218 ? -18.588 5.964 -9.251 1.00 88.06 218 TRP A C 1
ATOM 1628 O O . TRP A 1 218 ? -19.630 5.362 -8.988 1.00 88.06 218 TRP A O 1
ATOM 1638 N N . ALA A 1 219 ? -18.536 7.290 -9.422 1.00 86.88 219 ALA A N 1
ATOM 1639 C CA . ALA A 1 219 ? -19.696 8.171 -9.342 1.00 86.88 219 ALA A CA 1
ATOM 1640 C C . ALA A 1 219 ? -20.617 8.035 -10.567 1.00 86.88 219 ALA A C 1
ATOM 1642 O O . ALA A 1 219 ? -21.837 8.106 -10.438 1.00 86.88 219 ALA A O 1
ATOM 1643 N N . THR A 1 220 ? -20.045 7.837 -11.759 1.00 88.38 220 THR A N 1
ATOM 1644 C CA . THR A 1 220 ? -20.806 7.758 -13.023 1.00 88.38 220 THR A CA 1
ATOM 1645 C C . THR A 1 220 ? -20.937 6.344 -13.591 1.00 88.38 220 THR A C 1
ATOM 1647 O O . THR A 1 220 ? -21.750 6.113 -14.483 1.00 88.38 220 THR A O 1
ATOM 1650 N N . GLY A 1 221 ? -20.124 5.398 -13.120 1.00 84.81 221 GLY A N 1
ATOM 1651 C CA . GLY A 1 221 ? -19.994 4.047 -13.671 1.00 84.81 221 GLY A CA 1
ATOM 1652 C C . GLY A 1 221 ? -19.193 3.969 -14.977 1.00 84.81 221 GLY A C 1
ATOM 1653 O O . GLY A 1 221 ? -19.079 2.890 -15.561 1.00 84.81 221 GLY A O 1
ATOM 1654 N N . ARG A 1 222 ? -18.632 5.083 -15.471 1.00 89.88 222 ARG A N 1
ATOM 1655 C CA . ARG A 1 222 ? -17.871 5.099 -16.727 1.00 89.88 222 ARG A CA 1
ATOM 1656 C C . ARG A 1 222 ? -16.555 4.339 -16.572 1.00 89.88 222 ARG A C 1
ATOM 1658 O O . ARG A 1 222 ? -15.807 4.563 -15.625 1.00 89.88 222 ARG A O 1
ATOM 1665 N N . ILE A 1 223 ? -16.242 3.497 -17.554 1.00 91.62 223 ILE A N 1
ATOM 1666 C CA . ILE A 1 223 ? -14.989 2.738 -17.610 1.00 91.62 223 ILE A CA 1
ATOM 1667 C C . ILE A 1 223 ? -14.104 3.298 -18.726 1.00 91.62 223 ILE A C 1
ATOM 1669 O O . ILE A 1 223 ? -14.581 3.560 -19.830 1.00 91.62 223 ILE A O 1
ATOM 1673 N N . ASP A 1 224 ? -12.820 3.465 -18.427 1.00 91.31 224 ASP A N 1
ATOM 1674 C CA . ASP A 1 224 ? -11.768 3.865 -19.362 1.00 91.31 224 ASP A CA 1
ATOM 1675 C C . ASP A 1 224 ? -10.518 2.982 -19.175 1.00 91.31 224 ASP A C 1
ATOM 1677 O O . ASP A 1 224 ? -10.420 2.208 -18.217 1.00 91.31 224 ASP A O 1
ATOM 1681 N N . TYR A 1 225 ? -9.558 3.076 -20.092 1.00 92.06 225 TYR A N 1
ATOM 1682 C CA . TYR A 1 225 ? -8.355 2.248 -20.097 1.00 92.06 225 TYR A CA 1
ATOM 1683 C C . TYR A 1 225 ? -7.119 3.069 -20.454 1.00 92.06 225 TYR A C 1
ATOM 1685 O O . TYR A 1 225 ? -6.992 3.609 -21.550 1.00 92.06 225 TYR A O 1
ATOM 1693 N N . LEU A 1 226 ? -6.148 3.096 -19.542 1.00 93.19 226 LEU A N 1
ATOM 1694 C CA . LEU A 1 226 ? -4.862 3.745 -19.767 1.00 93.19 226 LEU A CA 1
ATOM 1695 C C . LEU A 1 226 ? -3.851 2.702 -20.226 1.00 93.19 226 LEU A C 1
ATOM 1697 O O . LEU A 1 226 ? -3.531 1.774 -19.481 1.00 93.19 226 LEU A O 1
ATOM 1701 N N . LYS A 1 227 ? -3.327 2.851 -21.448 1.00 92.88 227 LYS A N 1
ATOM 1702 C CA . LYS A 1 227 ? -2.260 1.972 -21.941 1.00 92.88 227 LYS A CA 1
ATOM 1703 C C . LYS A 1 227 ? -1.042 2.105 -21.029 1.00 92.88 227 LYS A C 1
ATOM 1705 O O . LYS A 1 227 ? -0.546 3.214 -20.826 1.00 92.88 227 LYS A O 1
ATOM 1710 N N . ASN A 1 228 ? -0.581 0.990 -20.481 1.00 92.81 228 ASN A N 1
ATOM 1711 C CA . ASN A 1 228 ? 0.537 0.963 -19.544 1.00 92.81 228 ASN A CA 1
ATOM 1712 C C . ASN A 1 228 ? 1.693 0.107 -20.057 1.00 92.81 228 ASN A C 1
ATOM 1714 O O . ASN A 1 228 ? 2.849 0.423 -19.815 1.00 92.81 228 ASN A O 1
ATOM 1718 N N . HIS A 1 229 ? 1.392 -0.936 -20.825 1.00 89.38 229 HIS A N 1
ATOM 1719 C CA . HIS A 1 229 ? 2.404 -1.835 -21.362 1.00 89.38 229 HIS A CA 1
ATOM 1720 C C . HIS A 1 229 ? 2.481 -1.715 -22.887 1.00 89.38 229 HIS A C 1
ATOM 1722 O O . HIS A 1 229 ? 1.479 -1.396 -23.540 1.00 89.38 229 HIS A O 1
ATOM 1728 N N . PRO A 1 230 ? 3.655 -1.976 -23.486 1.00 82.38 230 PRO A N 1
ATOM 1729 C CA . PRO A 1 230 ? 3.777 -2.062 -24.938 1.00 82.38 230 PRO A CA 1
ATOM 1730 C C . PRO A 1 230 ? 3.054 -3.297 -25.502 1.00 82.38 230 PRO A C 1
ATOM 1732 O O . PRO A 1 230 ? 2.516 -3.218 -26.608 1.00 82.38 230 PRO A O 1
ATOM 1735 N N . HIS A 1 231 ? 3.007 -4.388 -24.729 1.00 82.62 231 HIS A N 1
ATOM 1736 C CA . HIS A 1 231 ? 2.469 -5.699 -25.102 1.00 82.62 231 HIS A CA 1
ATOM 1737 C C . HIS A 1 231 ? 1.280 -6.115 -24.220 1.00 82.62 231 HIS A C 1
ATOM 1739 O O . HIS A 1 231 ? 1.133 -5.634 -23.098 1.00 82.62 231 HIS A O 1
ATOM 1745 N N . ASP A 1 232 ? 0.464 -7.057 -24.705 1.00 81.81 232 ASP A N 1
ATOM 1746 C CA . ASP A 1 232 ? -0.778 -7.482 -24.036 1.00 81.81 232 ASP A CA 1
ATOM 1747 C C . ASP A 1 232 ? -0.556 -8.283 -22.744 1.00 81.81 232 ASP A C 1
ATOM 1749 O O . ASP A 1 232 ? -1.391 -8.245 -21.841 1.00 81.81 232 ASP A O 1
ATOM 1753 N N . LEU A 1 233 ? 0.592 -8.960 -22.614 1.00 83.56 233 LEU A N 1
ATOM 1754 C CA . LEU A 1 233 ? 0.974 -9.725 -21.418 1.00 83.56 233 LEU A CA 1
ATOM 1755 C C . LEU A 1 233 ? 1.709 -8.863 -20.382 1.00 83.56 233 LEU A C 1
ATOM 1757 O O . LEU A 1 233 ? 2.734 -9.257 -19.824 1.00 83.56 233 LEU A O 1
ATOM 1761 N N . GLY A 1 234 ? 1.168 -7.679 -20.120 1.00 87.12 234 GLY A N 1
ATOM 1762 C CA . GLY A 1 234 ? 1.619 -6.807 -19.046 1.00 87.12 234 GLY A CA 1
ATOM 1763 C C . GLY A 1 234 ? 1.166 -7.282 -17.666 1.00 87.12 234 GLY A C 1
ATOM 1764 O O . GLY A 1 234 ? 0.141 -7.945 -17.518 1.00 87.12 234 GLY A O 1
ATOM 1765 N N . SER A 1 235 ? 1.919 -6.929 -16.629 1.00 91.81 235 SER A N 1
ATOM 1766 C CA . SER A 1 235 ? 1.509 -7.074 -15.230 1.00 91.81 235 SER A CA 1
ATOM 1767 C C . SER A 1 235 ? 1.693 -5.759 -14.485 1.00 91.81 235 SER A C 1
ATOM 1769 O O . SER A 1 235 ? 2.824 -5.327 -14.255 1.00 91.81 235 SER A O 1
ATOM 1771 N N . THR A 1 236 ? 0.595 -5.171 -14.024 1.00 94.81 236 THR A N 1
ATOM 1772 C CA . THR A 1 236 ? 0.620 -4.041 -13.089 1.00 94.81 236 THR A CA 1
ATOM 1773 C C . THR A 1 236 ? 0.314 -4.549 -11.688 1.00 94.81 236 THR A C 1
ATOM 1775 O O . THR A 1 236 ? -0.799 -5.010 -11.436 1.00 94.81 236 THR A O 1
ATOM 1778 N N . LYS A 1 237 ? 1.304 -4.490 -10.791 1.00 94.62 237 LYS A N 1
ATOM 1779 C CA . LYS A 1 237 ? 1.201 -4.976 -9.401 1.00 94.62 237 LYS A CA 1
ATOM 1780 C C . LYS A 1 237 ? 1.037 -3.871 -8.369 1.00 94.62 237 LYS A C 1
ATOM 1782 O O . LYS A 1 237 ? 0.414 -4.094 -7.346 1.00 94.62 237 LYS A O 1
ATOM 1787 N N . ALA A 1 238 ? 1.510 -2.676 -8.679 1.00 95.94 238 ALA A N 1
ATOM 1788 C CA . ALA A 1 238 ? 1.352 -1.487 -7.863 1.00 95.94 238 ALA A CA 1
ATOM 1789 C C . ALA A 1 238 ? 0.903 -0.300 -8.722 1.00 95.94 238 ALA A C 1
ATOM 1791 O O . ALA A 1 238 ? 1.392 -0.105 -9.843 1.00 95.94 238 ALA A O 1
ATOM 1792 N N . VAL A 1 239 ? -0.026 0.475 -8.176 1.00 97.12 239 VAL A N 1
ATOM 1793 C CA . VAL A 1 239 ? -0.479 1.771 -8.679 1.00 97.12 239 VAL A CA 1
ATOM 1794 C C . VAL A 1 239 ? -0.521 2.702 -7.474 1.00 97.12 239 VAL A C 1
ATOM 1796 O O . VAL A 1 239 ? -0.901 2.272 -6.388 1.00 97.12 239 VAL A O 1
ATOM 1799 N N . PHE A 1 240 ? -0.101 3.948 -7.649 1.00 96.44 240 PHE A N 1
ATOM 1800 C CA . PHE A 1 240 ? -0.057 4.931 -6.575 1.00 96.44 240 PHE A CA 1
ATOM 1801 C C . PHE A 1 240 ? -0.461 6.300 -7.111 1.00 96.44 240 PHE A C 1
ATOM 1803 O O . PHE A 1 240 ? -0.124 6.645 -8.244 1.00 96.44 240 PHE A O 1
ATOM 1810 N N . VAL A 1 241 ? -1.175 7.074 -6.300 1.00 94.94 241 VAL A N 1
ATOM 1811 C CA . VAL A 1 241 ? -1.549 8.453 -6.618 1.00 94.94 241 VAL A CA 1
ATOM 1812 C C . VAL A 1 241 ? -0.946 9.388 -5.576 1.00 94.94 241 VAL A C 1
ATOM 1814 O O . VAL A 1 241 ? -1.124 9.177 -4.378 1.00 94.94 241 VAL A O 1
ATOM 1817 N N . LYS A 1 242 ? -0.278 10.445 -6.039 1.00 91.69 242 LYS A N 1
ATOM 1818 C CA . LYS A 1 242 ? 0.186 11.570 -5.216 1.00 91.69 242 LYS A CA 1
ATOM 1819 C C . LYS A 1 242 ? 0.072 12.849 -6.035 1.00 91.69 242 LYS A C 1
ATOM 1821 O O . LYS A 1 242 ? 0.478 12.846 -7.188 1.00 91.69 242 LYS A O 1
ATOM 1826 N N . ASP A 1 243 ? -0.490 13.912 -5.465 1.00 85.25 243 ASP A N 1
ATOM 1827 C CA . ASP A 1 243 ? -0.512 15.265 -6.046 1.00 85.25 243 ASP A CA 1
ATOM 1828 C C . ASP A 1 243 ? -0.880 15.328 -7.537 1.00 85.25 243 ASP A C 1
ATOM 1830 O O . ASP A 1 243 ? -0.187 15.914 -8.363 1.00 85.25 243 ASP A O 1
ATOM 1834 N N . SER A 1 244 ? -2.012 14.716 -7.894 1.00 86.75 244 SER A N 1
ATOM 1835 C CA . SER A 1 244 ? -2.505 14.653 -9.280 1.00 86.75 244 SER A CA 1
ATOM 1836 C C . SER A 1 244 ? -1.564 13.932 -10.257 1.00 86.75 244 SER A C 1
ATOM 1838 O O . SER A 1 244 ? -1.671 14.107 -11.470 1.00 86.75 244 SER A O 1
ATOM 1840 N N . LEU A 1 245 ? -0.653 13.097 -9.761 1.00 92.50 245 LEU A N 1
ATOM 1841 C CA . LEU A 1 245 ? 0.152 12.179 -10.554 1.00 92.50 245 LEU A CA 1
ATOM 1842 C C . LEU A 1 245 ? -0.251 10.742 -10.251 1.00 92.50 245 LEU A C 1
ATOM 1844 O O . LEU A 1 245 ? -0.335 10.317 -9.099 1.00 92.50 245 LEU A O 1
ATOM 1848 N N . LEU A 1 246 ? -0.466 9.987 -11.321 1.00 96.00 246 LEU A N 1
ATOM 1849 C CA . LEU A 1 246 ? -0.650 8.549 -11.299 1.00 96.00 246 LEU A CA 1
ATOM 1850 C C . LEU A 1 246 ? 0.678 7.876 -11.637 1.00 96.00 246 LEU A C 1
ATOM 1852 O O . LEU A 1 246 ? 1.210 8.052 -12.736 1.00 96.00 246 LEU A O 1
ATOM 1856 N N . LEU A 1 247 ? 1.166 7.056 -10.715 1.00 96.56 247 LEU A N 1
ATOM 1857 C CA . LEU A 1 247 ? 2.296 6.159 -10.906 1.00 96.56 247 LEU A CA 1
ATOM 1858 C C . LEU A 1 247 ? 1.769 4.743 -11.098 1.00 96.56 247 LEU A C 1
ATOM 1860 O O . LEU A 1 247 ? 0.921 4.271 -10.342 1.00 96.56 247 LEU A O 1
ATOM 1864 N N . SER A 1 248 ? 2.286 4.039 -12.096 1.00 96.62 248 SER A N 1
ATOM 1865 C CA . SER A 1 248 ? 1.867 2.669 -12.385 1.00 96.62 248 SER A CA 1
ATOM 1866 C C . SER A 1 248 ? 3.061 1.794 -12.719 1.00 96.62 248 SER A C 1
ATOM 1868 O O . SER A 1 248 ? 3.863 2.109 -13.596 1.00 96.62 248 SER A O 1
ATOM 1870 N N . SER A 1 249 ? 3.176 0.679 -12.003 1.00 95.50 249 SER A N 1
ATOM 1871 C CA . SER A 1 249 ? 4.167 -0.350 -12.309 1.00 95.50 249 SER A CA 1
ATOM 1872 C C . SER A 1 249 ? 3.811 -1.060 -13.613 1.00 95.50 249 SER A C 1
ATOM 1874 O O . SER A 1 249 ? 2.641 -1.308 -13.930 1.00 95.50 249 SER A O 1
ATOM 1876 N N . SER A 1 250 ? 4.840 -1.403 -14.372 1.00 93.19 250 SER A N 1
ATOM 1877 C CA . SER A 1 250 ? 4.728 -2.075 -15.652 1.00 93.19 250 SER A CA 1
ATOM 1878 C C . SER A 1 250 ? 5.798 -3.152 -15.742 1.00 93.19 250 SER A C 1
ATOM 1880 O O . SER A 1 250 ? 6.939 -2.846 -16.071 1.00 93.19 250 SER A O 1
ATOM 1882 N N . PHE A 1 251 ? 5.438 -4.404 -15.462 1.00 91.94 251 PHE A N 1
ATOM 1883 C CA . PHE A 1 251 ? 6.295 -5.554 -15.736 1.00 91.94 251 PHE A CA 1
ATOM 1884 C C . PHE A 1 251 ? 5.876 -6.221 -17.046 1.00 91.94 251 PHE A C 1
ATOM 1886 O O . PHE A 1 251 ? 4.749 -6.714 -17.160 1.00 91.94 251 PHE A O 1
ATOM 1893 N N . ASP A 1 252 ? 6.788 -6.250 -18.011 1.00 87.94 252 ASP A N 1
ATOM 1894 C CA . ASP A 1 252 ? 6.601 -6.954 -19.274 1.00 87.94 252 ASP A CA 1
ATOM 1895 C C . ASP A 1 252 ? 7.057 -8.411 -19.135 1.00 87.94 252 ASP A C 1
ATOM 1897 O O . ASP A 1 252 ? 8.241 -8.696 -18.948 1.00 87.94 252 ASP A O 1
ATOM 1901 N N . LYS A 1 253 ? 6.109 -9.348 -19.250 1.00 86.31 253 LYS A N 1
ATOM 1902 C CA . LYS A 1 253 ? 6.375 -10.784 -19.097 1.00 86.31 253 LYS A CA 1
ATOM 1903 C C . LYS A 1 253 ? 7.243 -11.365 -20.219 1.00 86.31 253 LYS A C 1
ATOM 1905 O O . LYS A 1 253 ? 7.835 -12.417 -20.004 1.00 86.31 253 LYS A O 1
ATOM 1910 N N . TYR A 1 254 ? 7.324 -10.720 -21.387 1.00 83.94 254 TYR A N 1
ATOM 1911 C CA . TYR A 1 254 ? 8.164 -11.196 -22.491 1.00 83.94 254 TYR A CA 1
ATOM 1912 C C . TYR A 1 254 ? 9.628 -10.827 -22.297 1.00 83.94 254 TYR A C 1
ATOM 1914 O O . TYR A 1 254 ? 10.512 -11.659 -22.483 1.00 83.94 254 TYR A O 1
ATOM 1922 N N . THR A 1 255 ? 9.883 -9.568 -21.946 1.00 84.62 255 THR A N 1
ATOM 1923 C CA . THR A 1 255 ? 11.249 -9.046 -21.828 1.00 84.62 255 THR A CA 1
ATOM 1924 C C . THR A 1 255 ? 11.814 -9.167 -20.416 1.00 84.62 255 THR A C 1
ATOM 1926 O O . THR A 1 255 ? 13.022 -9.056 -20.235 1.00 84.62 255 THR A O 1
ATOM 1929 N N . GLY A 1 256 ? 10.960 -9.383 -19.409 1.00 85.94 256 GLY A N 1
ATOM 1930 C CA . GLY A 1 256 ? 11.345 -9.369 -17.997 1.00 85.94 256 GLY A CA 1
ATOM 1931 C C . GLY A 1 256 ? 11.670 -7.968 -17.467 1.00 85.94 256 GLY A C 1
ATOM 1932 O O . GLY A 1 256 ? 12.173 -7.837 -16.351 1.00 85.94 256 GLY A O 1
ATOM 1933 N N . ASN A 1 257 ? 11.400 -6.920 -18.250 1.00 85.31 257 ASN A N 1
ATOM 1934 C CA . ASN A 1 257 ? 11.708 -5.546 -17.877 1.00 85.31 257 ASN A CA 1
ATOM 1935 C C . ASN A 1 257 ? 10.596 -4.934 -17.025 1.00 85.31 257 ASN A C 1
ATOM 1937 O O . ASN A 1 257 ? 9.408 -5.078 -17.323 1.00 85.31 257 ASN A O 1
ATOM 1941 N N . SER A 1 258 ? 11.008 -4.187 -16.000 1.00 88.94 258 SER A N 1
ATOM 1942 C CA . SER A 1 258 ? 10.122 -3.366 -15.179 1.00 88.94 258 SER A CA 1
ATOM 1943 C C . SER A 1 258 ? 10.291 -1.885 -15.476 1.00 88.94 258 SER A C 1
ATOM 1945 O O . SER A 1 258 ? 11.397 -1.376 -15.666 1.00 88.94 258 SER A O 1
ATOM 1947 N N . MET A 1 259 ? 9.165 -1.189 -15.487 1.00 91.38 259 MET A N 1
ATOM 1948 C CA . MET A 1 259 ? 9.056 0.244 -15.708 1.00 91.38 259 MET A CA 1
ATOM 1949 C C . MET A 1 259 ? 8.055 0.848 -14.723 1.00 91.38 259 MET A C 1
ATOM 1951 O O . MET A 1 259 ? 7.124 0.172 -14.278 1.00 91.38 259 MET A O 1
ATOM 1955 N N . VAL A 1 260 ? 8.206 2.137 -14.432 1.00 93.94 260 VAL A N 1
ATOM 1956 C CA . VAL A 1 260 ? 7.176 2.951 -13.778 1.00 93.94 260 VAL A CA 1
ATOM 1957 C C . VAL A 1 260 ? 6.723 4.014 -14.753 1.00 93.94 260 VAL A C 1
ATOM 1959 O O . VAL A 1 260 ? 7.518 4.856 -15.158 1.00 93.94 260 VAL A O 1
ATOM 1962 N N . ASN A 1 261 ? 5.448 3.986 -15.120 1.00 94.50 261 ASN A N 1
ATOM 1963 C CA . ASN A 1 261 ? 4.860 5.002 -15.980 1.00 94.50 261 ASN A CA 1
ATOM 1964 C C . ASN A 1 261 ? 4.145 6.056 -15.147 1.00 94.50 261 ASN A C 1
ATOM 1966 O O . ASN A 1 261 ? 3.423 5.729 -14.199 1.00 94.50 261 ASN A O 1
ATOM 1970 N N . MET A 1 262 ? 4.328 7.308 -15.553 1.00 94.50 262 MET A N 1
ATOM 1971 C CA . MET A 1 262 ? 3.795 8.490 -14.890 1.00 94.50 262 MET A CA 1
ATOM 1972 C C . MET A 1 262 ? 2.762 9.173 -15.781 1.00 94.50 262 MET A C 1
ATOM 1974 O O . MET A 1 262 ? 2.996 9.383 -16.977 1.00 94.50 262 MET A O 1
ATOM 1978 N N . ARG A 1 263 ? 1.617 9.539 -15.202 1.00 93.81 263 ARG A N 1
ATOM 1979 C CA . ARG A 1 263 ? 0.551 10.272 -15.894 1.00 93.81 263 ARG A CA 1
ATOM 1980 C C . ARG A 1 263 ? 0.009 11.401 -15.032 1.00 93.81 263 ARG A C 1
ATOM 1982 O O . ARG A 1 263 ? -0.118 11.231 -13.825 1.00 93.81 263 ARG A O 1
ATOM 1989 N N . THR A 1 264 ? -0.360 12.518 -15.647 1.00 91.62 264 THR A N 1
ATOM 1990 C CA . THR A 1 264 ? -1.088 13.586 -14.952 1.00 91.62 264 THR A CA 1
ATOM 1991 C C . THR A 1 264 ? -2.557 13.218 -14.786 1.00 91.62 264 THR A C 1
ATOM 1993 O O . THR A 1 264 ? -3.150 12.545 -15.630 1.00 91.62 264 THR A O 1
ATOM 1996 N N . LEU A 1 265 ? -3.167 13.683 -13.707 1.00 89.94 265 LEU A N 1
ATOM 1997 C CA . LEU A 1 265 ? -4.587 13.577 -13.408 1.00 89.94 265 LEU A CA 1
ATOM 1998 C C . LEU A 1 265 ? -5.222 14.977 -13.430 1.00 89.94 265 LEU A C 1
ATOM 2000 O O . LEU A 1 265 ? -4.528 15.968 -13.206 1.00 89.94 265 LEU A O 1
ATOM 2004 N N . PRO A 1 266 ? -6.521 15.094 -13.760 1.00 82.88 266 PRO A N 1
ATOM 2005 C CA . PRO A 1 266 ? -7.447 14.015 -14.122 1.00 82.88 266 PRO A CA 1
ATOM 2006 C C . PRO A 1 266 ? -7.357 13.575 -15.597 1.00 82.88 266 PRO A C 1
ATOM 2008 O O . PRO A 1 266 ? -8.016 12.611 -15.981 1.00 82.88 266 PRO A O 1
ATOM 2011 N N . GLY A 1 267 ? -6.579 14.278 -16.433 1.00 77.69 267 GLY A N 1
ATOM 2012 C CA . GLY A 1 267 ? -6.553 14.091 -17.892 1.00 77.69 267 GLY A CA 1
ATOM 2013 C C . GLY A 1 267 ? -5.875 12.809 -18.388 1.00 77.69 267 GLY A C 1
ATOM 2014 O O . GLY A 1 267 ? -6.049 12.436 -19.545 1.00 77.69 267 GLY A O 1
ATOM 2015 N N . GLY A 1 268 ? -5.102 12.128 -17.542 1.00 86.12 268 GLY A N 1
ATOM 2016 C CA . GLY A 1 268 ? -4.384 10.902 -17.892 1.00 86.12 268 GLY A CA 1
ATOM 2017 C C . GLY A 1 268 ? -3.221 11.116 -18.866 1.00 86.12 268 GLY A C 1
ATOM 2018 O O . GLY A 1 268 ? -2.755 10.136 -19.460 1.00 86.12 268 GLY A O 1
ATOM 2019 N N . ALA A 1 269 ? -2.760 12.358 -19.065 1.00 88.94 269 ALA A N 1
ATOM 2020 C CA . ALA A 1 269 ? -1.717 12.666 -20.038 1.00 88.94 269 ALA A CA 1
ATOM 2021 C C . ALA A 1 269 ? -0.396 12.020 -19.619 1.00 88.94 269 ALA A C 1
ATOM 2023 O O . ALA A 1 269 ? -0.051 11.982 -18.441 1.00 88.94 269 ALA A O 1
ATOM 2024 N N . TYR A 1 270 ? 0.325 11.468 -20.587 1.00 90.06 270 TYR A N 1
ATOM 2025 C CA . TYR A 1 270 ? 1.568 10.761 -20.321 1.00 90.06 270 TYR A CA 1
ATOM 2026 C C . TYR A 1 270 ? 2.702 11.737 -20.018 1.00 90.06 270 TYR A C 1
ATOM 2028 O O . TYR A 1 270 ? 2.936 12.649 -20.804 1.00 90.06 270 TYR A O 1
ATOM 2036 N N . VAL A 1 271 ? 3.400 11.522 -18.903 1.00 90.06 271 VAL A N 1
ATOM 2037 C CA . VAL A 1 271 ? 4.540 12.350 -18.483 1.00 90.06 271 VAL A CA 1
ATOM 2038 C C . VAL A 1 271 ? 5.851 11.673 -18.865 1.00 90.06 271 VAL A C 1
ATOM 2040 O O . VAL A 1 271 ? 6.709 12.276 -19.495 1.00 90.06 271 VAL A O 1
ATOM 2043 N N . GLY A 1 272 ? 6.012 10.397 -18.525 1.00 88.31 27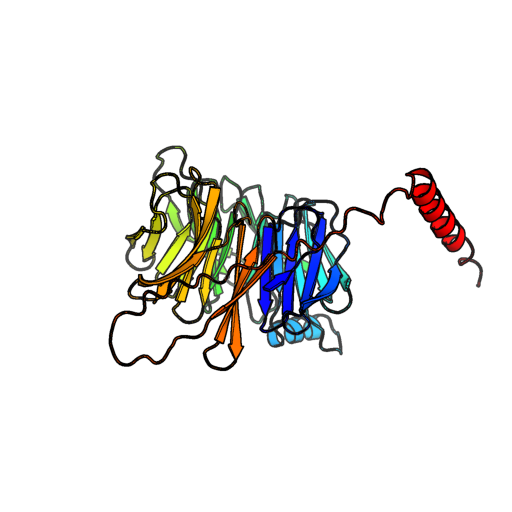2 GLY A N 1
ATOM 2044 C CA . GLY A 1 272 ? 7.265 9.700 -18.784 1.00 88.31 272 GLY A CA 1
ATOM 2045 C C . GLY A 1 272 ? 7.324 8.310 -18.176 1.00 88.31 272 GLY A C 1
ATOM 2046 O O . GLY A 1 272 ? 6.357 7.825 -17.579 1.00 88.31 272 GLY A O 1
ATOM 2047 N N . THR A 1 273 ? 8.488 7.686 -18.339 1.00 90.31 273 THR A N 1
ATOM 2048 C CA . THR A 1 273 ? 8.797 6.356 -17.810 1.00 90.31 273 THR A CA 1
ATOM 2049 C C . THR A 1 273 ? 10.115 6.374 -17.066 1.00 90.31 273 THR A C 1
ATOM 2051 O O . THR A 1 273 ? 11.117 6.853 -17.595 1.00 90.31 273 THR A O 1
ATOM 2054 N N . LEU A 1 274 ? 10.128 5.749 -15.895 1.00 89.12 274 LEU A N 1
ATOM 2055 C CA . LEU A 1 274 ? 11.345 5.344 -15.206 1.00 89.12 274 LEU A CA 1
ATOM 2056 C C . LEU A 1 274 ? 11.628 3.884 -15.561 1.00 89.12 274 LEU A C 1
ATOM 2058 O O . LEU A 1 274 ? 10.790 3.012 -15.322 1.00 89.12 274 LEU A O 1
ATOM 2062 N N . LYS A 1 275 ? 12.785 3.609 -16.167 1.00 85.56 275 LYS A N 1
ATOM 2063 C CA . LYS A 1 275 ? 13.206 2.237 -16.481 1.00 85.56 275 LYS A CA 1
ATOM 2064 C C . LYS A 1 275 ? 13.926 1.641 -15.274 1.00 85.56 275 LYS A C 1
ATOM 2066 O O . LYS A 1 275 ? 14.966 2.140 -14.861 1.00 85.56 275 LYS A O 1
ATOM 2071 N N . CYS A 1 276 ? 13.402 0.544 -14.737 1.00 78.31 276 CYS A N 1
ATOM 2072 C CA . CYS A 1 276 ? 13.968 -0.149 -13.580 1.00 78.31 276 CYS A CA 1
ATOM 2073 C C . CYS A 1 276 ? 14.601 -1.474 -14.033 1.00 78.31 276 CYS A C 1
ATOM 2075 O O . CYS A 1 276 ? 14.108 -2.563 -13.728 1.00 78.31 276 CYS A O 1
ATOM 2077 N N . SER A 1 277 ? 15.678 -1.384 -14.820 1.00 70.94 277 SER A N 1
ATOM 2078 C CA . SER A 1 277 ? 16.389 -2.555 -15.346 1.00 70.94 277 SER A CA 1
ATOM 2079 C C . SER A 1 277 ? 16.953 -3.423 -14.217 1.00 70.94 277 SER A C 1
ATOM 2081 O O . SER A 1 277 ? 17.554 -2.909 -13.277 1.00 70.94 277 SER A O 1
ATOM 2083 N N . GLY A 1 278 ? 16.776 -4.743 -14.319 1.00 68.25 278 GLY A N 1
ATOM 2084 C CA . GLY A 1 278 ? 17.351 -5.708 -13.373 1.00 68.25 278 GLY A CA 1
ATOM 2085 C C . GLY A 1 278 ? 16.610 -5.862 -12.038 1.00 68.25 278 GLY A C 1
ATOM 2086 O O . GLY A 1 278 ? 17.036 -6.659 -11.213 1.00 68.25 278 GLY A O 1
ATOM 2087 N N . GLN A 1 279 ? 15.489 -5.163 -11.816 1.00 69.44 279 GLN A N 1
ATOM 2088 C CA . GLN A 1 279 ? 14.721 -5.251 -10.560 1.00 69.44 279 GLN A CA 1
ATOM 2089 C C . GLN A 1 279 ? 13.643 -6.351 -10.545 1.00 69.44 279 GLN A C 1
ATOM 2091 O O . GLN A 1 279 ? 12.901 -6.485 -9.568 1.00 69.44 279 GLN A O 1
ATOM 2096 N N . GLY A 1 280 ? 13.547 -7.148 -11.615 1.00 81.31 280 GLY A N 1
ATOM 2097 C CA . GLY A 1 280 ? 12.523 -8.182 -11.756 1.00 81.31 280 GLY A CA 1
ATOM 2098 C C . GLY A 1 280 ? 11.115 -7.594 -11.677 1.00 81.31 280 GLY A C 1
ATOM 2099 O O . GLY A 1 280 ? 10.891 -6.459 -12.092 1.00 81.31 280 GLY A O 1
ATOM 2100 N N . ARG A 1 281 ? 10.152 -8.352 -11.146 1.00 87.38 281 ARG A N 1
ATOM 2101 C CA . ARG A 1 281 ? 8.774 -7.874 -10.968 1.00 87.38 281 ARG A CA 1
ATOM 2102 C C . ARG A 1 281 ? 8.711 -6.861 -9.821 1.00 87.38 281 ARG A C 1
ATOM 2104 O O . ARG A 1 281 ? 9.037 -7.187 -8.684 1.00 87.38 281 ARG A O 1
ATOM 2111 N N . MET A 1 282 ? 8.236 -5.654 -10.116 1.00 90.88 282 MET A N 1
ATOM 2112 C CA . MET A 1 282 ? 7.910 -4.665 -9.089 1.00 90.88 282 MET A CA 1
ATOM 2113 C C . MET A 1 282 ? 6.599 -5.026 -8.399 1.00 90.88 282 MET A C 1
ATOM 2115 O O . MET A 1 282 ? 5.575 -5.138 -9.069 1.00 90.88 282 MET A O 1
ATOM 2119 N N . ASN A 1 283 ? 6.623 -5.169 -7.079 1.00 93.06 283 ASN A N 1
ATOM 2120 C CA . ASN A 1 283 ? 5.451 -5.503 -6.271 1.00 93.06 283 ASN A CA 1
ATOM 2121 C C . ASN A 1 283 ? 4.883 -4.294 -5.529 1.00 93.06 283 ASN A C 1
ATOM 2123 O O . ASN A 1 283 ? 3.690 -4.277 -5.248 1.00 93.06 283 ASN A O 1
ATOM 2127 N N . ALA A 1 284 ? 5.709 -3.281 -5.258 1.00 94.81 284 ALA A N 1
ATOM 2128 C CA . ALA A 1 284 ? 5.322 -2.145 -4.437 1.00 94.81 284 ALA A CA 1
ATOM 2129 C C . ALA A 1 284 ? 5.748 -0.808 -5.053 1.00 94.81 284 ALA A C 1
ATOM 2131 O O . ALA A 1 284 ? 6.800 -0.700 -5.689 1.00 94.81 284 ALA A O 1
ATOM 2132 N N . LEU A 1 285 ? 4.925 0.213 -4.824 1.00 96.12 285 LEU A N 1
ATOM 2133 C CA . LEU A 1 285 ? 5.189 1.608 -5.153 1.00 96.12 285 LEU A CA 1
ATOM 2134 C C . LEU A 1 285 ? 4.713 2.478 -3.998 1.00 96.12 285 LEU A C 1
ATOM 2136 O O . LEU A 1 285 ? 3.591 2.306 -3.529 1.00 96.12 285 LEU A O 1
ATOM 2140 N N . ALA A 1 286 ? 5.536 3.438 -3.600 1.00 95.75 286 ALA A N 1
ATOM 2141 C CA . ALA A 1 286 ? 5.118 4.536 -2.744 1.00 95.75 286 ALA A CA 1
ATOM 2142 C C . ALA A 1 286 ? 5.801 5.821 -3.196 1.00 95.75 286 ALA A C 1
ATOM 2144 O O . ALA A 1 286 ? 6.857 5.792 -3.833 1.00 95.75 286 ALA A O 1
ATOM 2145 N N . SER A 1 287 ? 5.184 6.953 -2.891 1.00 94.69 287 SER A N 1
ATOM 2146 C CA . SER A 1 287 ? 5.722 8.242 -3.279 1.00 94.69 287 SER A CA 1
ATOM 2147 C C . SER A 1 287 ? 5.352 9.319 -2.278 1.00 94.69 287 SER A C 1
ATOM 2149 O O . SER A 1 287 ? 4.256 9.296 -1.717 1.00 94.69 287 SER A O 1
ATOM 2151 N N . ASP A 1 288 ? 6.271 10.256 -2.069 1.00 93.31 288 ASP A N 1
ATOM 2152 C CA . ASP A 1 288 ? 6.041 11.421 -1.231 1.00 93.31 288 ASP A CA 1
ATOM 2153 C C . ASP A 1 288 ? 6.876 12.620 -1.690 1.00 93.31 288 ASP A C 1
ATOM 2155 O O . ASP A 1 288 ? 7.778 12.483 -2.515 1.00 93.31 288 ASP A O 1
ATOM 2159 N N . ILE A 1 289 ? 6.544 13.803 -1.184 1.00 89.19 289 ILE A N 1
ATOM 2160 C CA . ILE A 1 289 ? 7.195 15.063 -1.549 1.00 89.19 289 ILE A CA 1
ATOM 2161 C C . ILE A 1 289 ? 8.277 15.360 -0.520 1.00 89.19 289 ILE A C 1
ATOM 2163 O O . ILE A 1 289 ? 8.016 15.318 0.679 1.00 89.19 289 ILE A O 1
ATOM 2167 N N . VAL A 1 290 ? 9.491 15.648 -0.981 1.00 87.00 290 VAL A N 1
ATOM 2168 C CA . VAL A 1 290 ? 10.653 15.862 -0.096 1.00 87.00 290 VAL A CA 1
ATOM 2169 C C . VAL A 1 290 ? 10.991 17.344 0.029 1.00 87.00 290 VAL A C 1
ATOM 2171 O O . VAL A 1 290 ? 11.275 17.827 1.120 1.00 87.00 290 VAL A O 1
ATOM 2174 N N . GLU A 1 291 ? 10.930 18.061 -1.089 1.00 81.62 291 GLU A N 1
ATOM 2175 C CA . GLU A 1 291 ? 11.152 19.503 -1.219 1.00 81.62 291 GLU A CA 1
ATOM 2176 C C . GLU A 1 291 ? 10.078 20.074 -2.157 1.00 81.62 291 GLU A C 1
ATOM 2178 O O . GLU A 1 291 ? 9.350 19.305 -2.793 1.00 81.62 291 GLU A O 1
ATOM 2183 N N . GLU A 1 292 ? 9.963 21.403 -2.268 1.00 77.75 292 GLU A N 1
ATOM 2184 C CA . GLU A 1 292 ? 9.021 22.021 -3.210 1.00 77.75 292 GLU A CA 1
ATOM 2185 C C . GLU A 1 292 ? 9.224 21.441 -4.622 1.00 77.75 292 GLU A C 1
ATOM 2187 O O . GLU A 1 292 ? 10.287 21.569 -5.225 1.00 77.75 292 GLU A O 1
ATOM 2192 N N . ASN A 1 293 ? 8.188 20.769 -5.133 1.00 77.12 293 ASN A N 1
ATOM 2193 C CA . ASN A 1 293 ? 8.136 20.113 -6.444 1.00 77.12 293 ASN A CA 1
ATOM 2194 C C . ASN A 1 293 ? 9.061 18.900 -6.661 1.00 77.12 293 ASN A C 1
ATOM 2196 O O . ASN A 1 293 ? 9.123 18.403 -7.785 1.00 77.12 293 ASN A O 1
ATOM 2200 N N . VAL A 1 294 ? 9.729 18.369 -5.632 1.00 87.75 294 VAL A N 1
ATOM 2201 C CA . VAL A 1 294 ? 10.495 17.117 -5.760 1.00 87.75 294 VAL A CA 1
ATOM 2202 C C . VAL A 1 294 ? 9.664 15.946 -5.255 1.00 87.75 294 VAL A C 1
ATOM 2204 O O . VAL A 1 294 ? 9.465 15.762 -4.052 1.00 87.75 294 VAL A O 1
ATOM 2207 N N . LEU A 1 295 ? 9.205 15.129 -6.198 1.00 90.88 295 LEU A N 1
ATOM 2208 C CA . LEU A 1 295 ? 8.508 13.882 -5.942 1.00 90.88 295 LEU A CA 1
ATOM 2209 C C . LEU A 1 295 ? 9.515 12.742 -5.808 1.00 90.88 295 LEU A C 1
ATOM 2211 O O . LEU A 1 295 ? 10.170 12.346 -6.775 1.00 90.88 295 LEU A O 1
ATOM 2215 N N . ARG A 1 296 ? 9.582 12.153 -4.621 1.00 93.56 296 ARG A N 1
ATOM 2216 C CA . ARG A 1 296 ? 10.307 10.911 -4.398 1.00 93.56 296 ARG A CA 1
ATOM 2217 C C . ARG A 1 296 ? 9.433 9.724 -4.741 1.00 93.56 296 ARG A C 1
ATOM 2219 O O . ARG A 1 296 ? 8.304 9.620 -4.270 1.00 93.56 296 ARG A O 1
ATOM 2226 N N . ILE A 1 297 ? 9.971 8.798 -5.518 1.00 95.00 297 ILE A N 1
ATOM 2227 C CA . ILE A 1 297 ? 9.323 7.558 -5.932 1.00 95.00 297 ILE A CA 1
ATOM 2228 C C . ILE A 1 297 ? 10.169 6.398 -5.425 1.00 95.00 297 ILE A C 1
ATOM 2230 O O . ILE A 1 297 ? 11.353 6.286 -5.741 1.00 95.00 297 ILE A O 1
ATOM 2234 N N . VAL A 1 298 ? 9.549 5.521 -4.644 1.00 95.75 298 VAL A N 1
ATOM 2235 C CA . VAL A 1 298 ? 10.173 4.327 -4.081 1.00 95.75 298 VAL A CA 1
ATOM 2236 C C . VAL A 1 298 ? 9.518 3.099 -4.691 1.00 95.75 298 VAL A C 1
ATOM 2238 O O . VAL A 1 298 ? 8.293 2.965 -4.688 1.00 95.75 298 VAL A O 1
ATOM 2241 N N . THR A 1 299 ? 10.336 2.189 -5.207 1.00 95.62 299 THR A N 1
ATOM 2242 C CA . THR A 1 299 ? 9.892 0.950 -5.845 1.00 95.62 299 THR A CA 1
ATOM 2243 C C . THR A 1 299 ? 10.415 -0.249 -5.069 1.00 95.62 299 THR A C 1
ATOM 2245 O O . THR A 1 299 ? 11.603 -0.307 -4.755 1.00 95.62 299 THR A O 1
ATOM 2248 N N . GLY A 1 300 ? 9.539 -1.213 -4.785 1.00 94.19 300 GLY A N 1
ATOM 2249 C CA . GLY A 1 300 ? 9.885 -2.493 -4.162 1.00 94.19 300 GLY A CA 1
ATOM 2250 C C . GLY A 1 300 ? 9.639 -3.668 -5.111 1.00 94.19 300 GLY A C 1
ATOM 2251 O O . GLY A 1 300 ? 8.655 -3.680 -5.854 1.00 94.19 300 GLY A O 1
ATOM 2252 N N . GLY A 1 301 ? 10.529 -4.653 -5.091 1.00 93.00 301 GLY A N 1
ATOM 2253 C CA . GLY A 1 301 ? 10.484 -5.880 -5.889 1.00 93.00 301 GLY A CA 1
ATOM 2254 C C . GLY A 1 301 ? 11.646 -6.783 -5.485 1.00 93.00 301 GLY A C 1
ATOM 2255 O O . GLY A 1 301 ? 11.841 -7.015 -4.297 1.00 93.00 301 GLY A O 1
ATOM 2256 N N . ALA A 1 302 ? 12.474 -7.229 -6.433 1.00 89.94 302 ALA A N 1
ATOM 2257 C CA . ALA A 1 302 ? 13.717 -7.940 -6.093 1.00 89.94 302 ALA A CA 1
ATOM 2258 C C . ALA A 1 302 ? 14.724 -7.065 -5.313 1.00 89.94 302 ALA A C 1
ATOM 2260 O O . ALA A 1 302 ? 15.620 -7.575 -4.652 1.00 89.94 302 ALA A O 1
ATOM 2261 N N . GLY A 1 303 ? 14.574 -5.742 -5.387 1.00 88.50 303 GLY A N 1
ATOM 2262 C CA . GLY A 1 303 ? 15.326 -4.780 -4.595 1.00 88.50 303 GLY A CA 1
ATOM 2263 C C . GLY A 1 303 ? 14.492 -3.538 -4.305 1.00 88.50 303 GLY A C 1
ATOM 2264 O O . GLY A 1 303 ? 13.332 -3.441 -4.716 1.00 88.50 303 GLY A O 1
ATOM 2265 N N . LEU A 1 304 ? 15.098 -2.589 -3.594 1.00 92.12 304 LEU A N 1
ATOM 2266 C CA . LEU A 1 304 ? 14.498 -1.301 -3.264 1.00 92.12 304 LEU A CA 1
ATOM 2267 C C . LEU A 1 304 ? 15.220 -0.202 -4.057 1.00 92.12 304 LEU A C 1
ATOM 2269 O O . LEU A 1 304 ? 16.431 -0.022 -3.910 1.00 92.12 304 LEU A O 1
ATOM 2273 N N . ALA A 1 305 ? 14.498 0.515 -4.918 1.00 92.75 305 ALA A N 1
ATOM 2274 C CA . ALA A 1 305 ? 15.034 1.664 -5.650 1.00 92.75 305 ALA A CA 1
ATOM 2275 C C . ALA A 1 305 ? 14.285 2.946 -5.301 1.00 92.75 305 ALA A C 1
ATOM 2277 O O . ALA A 1 305 ? 13.079 2.943 -5.066 1.00 92.75 305 ALA A O 1
ATOM 2278 N N . VAL A 1 306 ? 15.032 4.043 -5.280 1.00 93.50 306 VAL A N 1
ATOM 2279 C CA . VAL A 1 306 ? 14.550 5.381 -4.948 1.00 93.50 306 VAL A CA 1
ATOM 2280 C C . VAL A 1 306 ? 14.944 6.344 -6.056 1.00 93.50 306 VAL A C 1
ATOM 2282 O O . VAL A 1 306 ? 16.106 6.373 -6.478 1.00 93.50 306 VAL A O 1
ATOM 2285 N N . TRP A 1 307 ? 13.977 7.137 -6.493 1.00 92.00 307 TRP A N 1
ATOM 2286 C CA . TRP A 1 307 ? 14.093 8.123 -7.556 1.00 92.00 307 TRP A CA 1
ATOM 2287 C C . TRP A 1 307 ? 13.562 9.449 -7.037 1.00 92.00 307 TRP A C 1
ATOM 2289 O O . TRP A 1 307 ? 12.498 9.462 -6.431 1.00 92.00 307 TRP A O 1
ATOM 2299 N N . ASP A 1 308 ? 14.262 10.540 -7.316 1.00 90.88 308 ASP A N 1
ATOM 2300 C CA . ASP A 1 308 ? 13.750 11.885 -7.076 1.00 90.88 308 ASP A CA 1
ATOM 2301 C C . ASP A 1 308 ? 13.467 12.512 -8.440 1.00 90.88 308 ASP A C 1
ATOM 2303 O O . ASP A 1 308 ? 14.335 12.558 -9.314 1.00 90.88 308 ASP A O 1
ATOM 2307 N N . TRP A 1 309 ? 12.219 12.918 -8.649 1.00 88.06 309 TRP A N 1
ATOM 2308 C CA . TRP A 1 309 ? 11.738 13.507 -9.889 1.00 88.06 309 TRP A CA 1
ATOM 2309 C C . TRP A 1 309 ? 11.193 14.902 -9.611 1.00 88.06 309 TRP A C 1
ATOM 2311 O O . TRP A 1 309 ? 10.399 15.086 -8.694 1.00 88.06 309 TRP A O 1
ATOM 2321 N N . ALA A 1 310 ? 11.582 15.872 -10.432 1.00 83.50 310 ALA A N 1
ATOM 2322 C CA . ALA A 1 310 ? 11.022 17.214 -10.409 1.00 83.50 310 ALA A CA 1
ATOM 2323 C C . ALA A 1 310 ? 10.522 17.582 -11.815 1.00 83.50 310 ALA A C 1
ATOM 2325 O O . ALA A 1 310 ? 11.204 17.270 -12.802 1.00 83.50 310 ALA A O 1
ATOM 2326 N N . PRO A 1 311 ? 9.355 18.236 -11.942 1.00 71.75 311 PRO A N 1
ATOM 2327 C CA . PRO A 1 311 ? 8.899 18.755 -13.220 1.00 71.75 311 PRO A CA 1
ATOM 2328 C C . PRO A 1 311 ? 9.866 19.850 -13.691 1.00 71.75 311 PRO A C 1
ATOM 2330 O O . PRO A 1 311 ? 10.153 20.793 -12.960 1.00 71.75 311 PRO A O 1
ATOM 2333 N N . GLN A 1 312 ? 10.383 19.736 -14.916 1.00 66.00 312 GLN A N 1
ATOM 2334 C CA . GLN A 1 312 ? 11.154 20.824 -15.520 1.00 66.00 312 GLN A CA 1
ATOM 2335 C C . GLN A 1 312 ? 10.200 21.933 -15.984 1.00 66.00 312 GLN A C 1
ATOM 2337 O O . GLN A 1 312 ? 9.267 21.664 -16.743 1.00 66.00 312 GLN A O 1
ATOM 2342 N N . GLU A 1 313 ? 10.453 23.181 -15.579 1.00 49.59 313 GLU A N 1
ATOM 2343 C CA . GLU A 1 313 ? 9.787 24.374 -16.122 1.00 49.59 313 GLU A CA 1
ATOM 2344 C C . GLU A 1 313 ? 10.272 24.666 -17.555 1.00 49.59 313 GLU A C 1
ATOM 2346 O O . GLU A 1 313 ? 10.947 25.659 -17.809 1.00 49.59 313 GLU A O 1
ATOM 2351 N N . ASN A 1 314 ? 9.958 23.807 -18.524 1.00 45.03 314 ASN A N 1
ATOM 2352 C CA . ASN A 1 314 ? 10.199 24.136 -19.928 1.00 45.03 314 ASN A CA 1
ATOM 2353 C C . ASN A 1 314 ? 8.925 24.715 -20.552 1.00 45.03 314 ASN A C 1
ATOM 2355 O O . ASN A 1 314 ? 7.969 24.007 -20.873 1.00 45.03 314 ASN A O 1
ATOM 2359 N N . TYR A 1 315 ? 8.929 26.039 -20.728 1.00 40.59 315 TYR A N 1
ATOM 2360 C CA . TYR A 1 315 ? 8.023 26.746 -21.629 1.00 40.59 315 TYR A CA 1
ATOM 2361 C C . TYR A 1 315 ? 8.276 26.266 -23.067 1.00 40.59 315 TYR A C 1
ATOM 2363 O O . TYR A 1 315 ? 9.168 26.765 -23.746 1.00 40.59 315 TYR A O 1
ATOM 2371 N N . GLY A 1 316 ? 7.466 25.317 -23.534 1.00 38.94 316 GLY A N 1
ATOM 2372 C CA . GLY A 1 316 ? 7.420 24.902 -24.935 1.00 38.94 316 GLY A CA 1
ATOM 2373 C C . GLY A 1 316 ? 7.925 23.480 -25.174 1.00 38.94 316 GLY A C 1
ATOM 2374 O O . GLY A 1 316 ? 9.074 23.163 -24.905 1.00 38.94 316 GLY A O 1
ATOM 2375 N N . GLU A 1 317 ? 7.036 22.680 -25.764 1.00 38.31 317 GLU A N 1
ATOM 2376 C CA . GLU A 1 317 ? 7.211 21.305 -26.256 1.00 38.31 317 GLU A CA 1
ATOM 2377 C C . GLU A 1 317 ? 7.138 20.172 -25.211 1.00 38.31 317 GLU A C 1
ATOM 2379 O O . GLU A 1 317 ? 7.754 20.193 -24.151 1.00 38.31 317 GLU A O 1
ATOM 2384 N N . ASN A 1 318 ? 6.291 19.181 -25.530 1.00 36.84 318 ASN A N 1
ATOM 2385 C CA . ASN A 1 318 ? 5.914 18.030 -24.702 1.00 36.84 318 ASN A CA 1
ATOM 2386 C C . ASN A 1 318 ? 7.119 17.376 -24.000 1.00 36.84 318 ASN A C 1
ATOM 2388 O O . ASN A 1 318 ? 7.954 16.776 -24.684 1.00 36.84 318 ASN A O 1
ATOM 2392 N N . PRO A 1 319 ? 7.176 17.361 -22.656 1.00 38.66 319 PRO A N 1
ATOM 2393 C CA . PRO A 1 319 ? 8.269 16.733 -21.942 1.00 38.66 319 PRO A CA 1
ATOM 2394 C C . PRO A 1 319 ? 7.987 15.232 -21.819 1.00 38.66 319 PRO A C 1
ATOM 2396 O O . PRO A 1 319 ? 7.624 14.755 -20.752 1.00 38.66 319 PRO A O 1
ATOM 2399 N N . VAL A 1 320 ? 8.145 14.461 -22.900 1.00 37.69 320 VAL A N 1
ATOM 2400 C CA . VAL A 1 320 ? 8.349 13.009 -22.760 1.00 37.69 320 VAL A CA 1
ATOM 2401 C C . VAL A 1 320 ? 9.796 12.822 -22.314 1.00 37.69 320 VAL A C 1
ATOM 2403 O O . VAL A 1 320 ? 10.692 12.596 -23.126 1.00 37.69 320 VAL A O 1
ATOM 2406 N N . LEU A 1 321 ? 10.047 12.986 -21.017 1.00 43.75 321 LEU A N 1
ATOM 2407 C CA . LEU A 1 321 ? 11.360 12.720 -20.439 1.00 43.75 321 LEU A CA 1
ATOM 2408 C C . LEU A 1 321 ? 11.503 11.208 -20.235 1.00 43.75 321 LEU A C 1
ATOM 2410 O O . LEU A 1 321 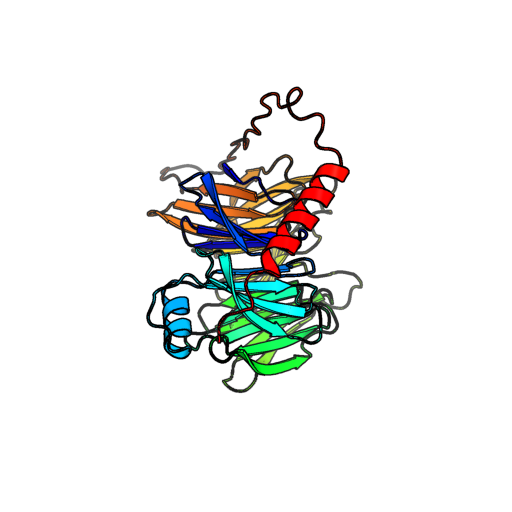? 10.913 10.611 -19.333 1.00 43.75 321 LEU A O 1
ATOM 2414 N N . PHE A 1 322 ? 12.298 10.582 -21.102 1.00 36.53 322 PHE A N 1
ATOM 2415 C CA . PHE A 1 322 ? 12.931 9.303 -20.803 1.00 36.53 322 PHE A CA 1
ATOM 2416 C C . PHE A 1 322 ? 14.032 9.574 -19.776 1.00 36.53 322 PHE A C 1
ATOM 2418 O O . PHE A 1 322 ? 15.122 10.012 -20.138 1.00 36.53 322 PHE A O 1
ATOM 2425 N N . LEU A 1 323 ? 13.749 9.349 -18.492 1.00 37.78 323 LEU A N 1
ATOM 2426 C CA . LEU A 1 323 ? 14.801 9.334 -17.482 1.00 37.78 323 LEU A CA 1
ATOM 2427 C C . LEU A 1 323 ? 15.502 7.968 -17.557 1.00 37.78 323 LEU A C 1
ATOM 2429 O O . LEU A 1 323 ? 15.070 6.987 -16.953 1.00 37.78 323 LEU A O 1
ATOM 2433 N N . GLU A 1 324 ? 16.568 7.888 -18.352 1.00 31.42 324 GLU A N 1
ATOM 2434 C CA . GLU A 1 324 ? 17.554 6.808 -18.261 1.00 31.42 324 GLU A CA 1
ATOM 2435 C C . GLU A 1 324 ? 18.622 7.206 -17.244 1.00 31.42 324 GLU A C 1
ATOM 2437 O O . GLU A 1 324 ? 19.733 7.588 -17.593 1.00 31.42 324 GLU A O 1
ATOM 2442 N N . THR A 1 325 ? 18.292 7.137 -15.959 1.00 33.66 325 THR A N 1
ATOM 2443 C CA . THR A 1 325 ? 19.325 7.007 -14.933 1.00 33.66 325 THR A CA 1
ATOM 2444 C C . THR A 1 325 ? 19.418 5.534 -14.587 1.00 33.66 325 THR A C 1
ATOM 2446 O O . THR A 1 325 ? 18.573 4.980 -13.887 1.00 33.66 325 THR A O 1
ATOM 2449 N N . LEU A 1 326 ? 20.436 4.868 -15.139 1.00 32.09 326 LEU A N 1
ATOM 2450 C CA . LEU A 1 326 ? 20.837 3.557 -14.652 1.00 32.09 326 LEU A CA 1
ATOM 2451 C C . LEU A 1 326 ? 21.102 3.715 -13.158 1.00 32.09 326 LEU A C 1
ATOM 2453 O O . LEU A 1 326 ? 21.933 4.518 -12.737 1.00 32.09 326 LEU A O 1
ATOM 2457 N N . ALA A 1 327 ? 20.368 2.967 -12.348 1.00 35.38 327 ALA A N 1
ATOM 2458 C CA . ALA A 1 327 ? 20.793 2.724 -10.993 1.00 35.38 327 ALA A CA 1
ATOM 2459 C C . ALA A 1 327 ? 22.069 1.878 -11.108 1.00 35.38 327 ALA A C 1
ATOM 2461 O O . ALA A 1 327 ? 21.991 0.665 -11.289 1.00 35.38 327 ALA A O 1
ATOM 2462 N N . GLU A 1 328 ? 23.230 2.534 -11.155 1.00 27.08 328 GLU A N 1
ATOM 2463 C CA . GLU A 1 328 ? 24.513 1.854 -11.284 1.00 27.08 328 GLU A CA 1
ATOM 2464 C C . GLU A 1 328 ? 24.664 0.899 -10.100 1.00 27.08 328 GLU A C 1
ATOM 2466 O O . GLU A 1 328 ? 24.752 1.297 -8.937 1.00 27.08 328 GLU A O 1
ATOM 2471 N N . CYS A 1 329 ? 24.626 -0.395 -10.407 1.00 25.89 329 CYS A N 1
ATOM 2472 C CA . CYS A 1 329 ? 25.042 -1.419 -9.477 1.00 25.89 329 CYS A CA 1
ATOM 2473 C C . CYS A 1 329 ? 26.559 -1.268 -9.376 1.00 25.89 329 CYS A C 1
ATOM 2475 O O . CYS A 1 329 ? 27.258 -1.487 -10.365 1.00 25.89 329 CYS A O 1
ATOM 2477 N N . ALA A 1 330 ? 27.073 -0.857 -8.218 1.00 28.17 330 ALA A N 1
ATOM 2478 C CA . ALA A 1 330 ? 28.501 -0.926 -7.956 1.00 28.17 330 ALA A CA 1
ATOM 2479 C C . ALA A 1 330 ? 28.901 -2.410 -7.889 1.00 28.17 330 ALA A C 1
ATOM 2481 O O . ALA A 1 330 ? 28.992 -2.997 -6.815 1.00 28.17 330 ALA A O 1
ATOM 2482 N N . GLN A 1 331 ? 29.108 -3.038 -9.046 1.00 32.56 331 GLN A N 1
ATOM 2483 C CA . GLN A 1 331 ? 29.919 -4.243 -9.157 1.00 32.56 331 GLN A CA 1
ATOM 2484 C C . GLN A 1 331 ? 31.379 -3.802 -9.031 1.00 32.56 331 GLN A C 1
ATOM 2486 O O . GLN A 1 331 ? 32.090 -3.639 -10.016 1.00 32.56 331 GLN A O 1
ATOM 2491 N N . GLY A 1 332 ? 31.785 -3.510 -7.796 1.00 27.48 332 GLY A N 1
ATOM 2492 C CA . GLY A 1 332 ? 33.183 -3.515 -7.394 1.00 27.48 332 GLY A CA 1
ATOM 2493 C C . GLY A 1 332 ? 33.476 -4.875 -6.779 1.00 27.48 332 GLY A C 1
ATOM 2494 O O . GLY A 1 332 ? 32.727 -5.319 -5.913 1.00 27.48 332 GLY A O 1
ATOM 2495 N N . ASP A 1 333 ? 34.518 -5.533 -7.270 1.00 30.67 333 ASP A N 1
ATOM 2496 C CA . ASP A 1 333 ? 34.970 -6.873 -6.903 1.00 30.67 333 ASP A CA 1
ATOM 2497 C C . ASP A 1 333 ? 34.868 -7.172 -5.391 1.00 30.67 333 ASP A C 1
ATOM 2499 O O . ASP A 1 333 ? 35.626 -6.642 -4.579 1.00 30.67 333 ASP A O 1
ATOM 2503 N N . VAL A 1 334 ? 33.941 -8.060 -5.008 1.00 33.31 334 VAL A N 1
ATOM 2504 C CA . VAL A 1 334 ? 33.915 -8.723 -3.682 1.00 33.31 334 VAL A CA 1
ATOM 2505 C C . VAL A 1 334 ? 34.257 -10.216 -3.817 1.00 33.31 334 VAL A C 1
ATOM 2507 O O . VAL A 1 334 ? 34.117 -10.998 -2.878 1.00 33.31 334 VAL A O 1
ATOM 2510 N N . ASP A 1 335 ? 34.790 -10.622 -4.967 1.00 29.81 335 ASP A N 1
ATOM 2511 C CA . ASP A 1 335 ? 35.405 -11.933 -5.153 1.00 29.81 335 ASP A CA 1
ATOM 2512 C C . ASP A 1 335 ? 36.880 -11.870 -4.736 1.00 29.81 335 ASP A C 1
ATOM 2514 O O . ASP A 1 335 ? 37.755 -11.877 -5.587 1.00 29.81 335 ASP A O 1
ATOM 2518 N N . GLU A 1 336 ? 37.159 -11.793 -3.423 1.00 30.84 336 GLU A N 1
ATOM 2519 C CA . GLU A 1 336 ? 38.351 -12.460 -2.845 1.00 30.84 336 GLU A CA 1
ATOM 2520 C C . GLU A 1 336 ? 38.470 -12.490 -1.305 1.00 30.84 336 GLU A C 1
ATOM 2522 O O . GLU A 1 336 ? 39.381 -13.145 -0.803 1.00 30.84 336 GLU A O 1
ATOM 2527 N N . GLN A 1 337 ? 37.568 -11.891 -0.508 1.00 30.39 337 GLN A N 1
ATOM 2528 C CA . GLN A 1 337 ? 37.779 -11.827 0.960 1.00 30.39 337 GLN A CA 1
ATOM 2529 C C . GLN A 1 337 ? 36.771 -12.527 1.885 1.00 30.39 337 GLN A C 1
ATOM 2531 O O . GLN A 1 337 ? 36.956 -12.465 3.095 1.00 30.39 337 GLN A O 1
ATOM 2536 N N . ASN A 1 338 ? 35.783 -13.282 1.390 1.00 32.12 338 ASN A N 1
ATOM 2537 C CA . ASN A 1 338 ? 34.841 -13.990 2.279 1.00 32.12 338 ASN A CA 1
ATOM 2538 C C . ASN A 1 338 ? 34.688 -15.492 1.997 1.00 32.12 338 ASN A C 1
ATOM 2540 O O . ASN A 1 338 ? 33.592 -16.052 2.020 1.00 32.12 338 ASN A O 1
ATOM 2544 N N . LYS A 1 339 ? 35.812 -16.194 1.811 1.00 33.75 339 LYS A N 1
ATOM 2545 C CA . LYS A 1 339 ? 35.836 -17.644 2.043 1.00 33.75 339 LYS A CA 1
ATOM 2546 C C . LYS A 1 339 ? 36.051 -17.933 3.529 1.00 33.75 339 LYS A C 1
ATOM 2548 O O . LYS A 1 339 ? 37.171 -17.879 4.021 1.00 33.75 339 LYS A O 1
ATOM 2553 N N . GLY A 1 340 ? 34.973 -18.346 4.194 1.00 35.62 340 GLY A N 1
ATOM 2554 C CA . GLY A 1 340 ? 35.045 -19.291 5.307 1.00 35.62 340 GLY A CA 1
ATOM 2555 C C . GLY A 1 340 ? 34.768 -18.727 6.697 1.00 35.62 340 GLY A C 1
ATOM 2556 O O . GLY A 1 340 ? 35.679 -18.574 7.505 1.00 35.62 340 GLY A O 1
ATOM 2557 N N . ILE A 1 341 ? 33.489 -18.590 7.043 1.00 38.00 341 ILE A N 1
ATOM 2558 C CA . ILE A 1 341 ? 33.052 -18.896 8.409 1.00 38.00 341 ILE A CA 1
ATOM 2559 C C . ILE A 1 341 ? 32.198 -20.154 8.282 1.00 38.00 341 ILE A C 1
ATOM 2561 O O . ILE A 1 341 ? 31.113 -20.116 7.707 1.00 38.00 341 ILE A O 1
ATOM 2565 N N . SER A 1 342 ? 32.747 -21.297 8.705 1.00 49.53 342 SER A N 1
ATOM 2566 C CA . SER A 1 342 ? 32.028 -22.570 8.648 1.00 49.53 342 SER A CA 1
ATOM 2567 C C . SER A 1 342 ? 30.800 -22.519 9.559 1.00 49.53 342 SER A C 1
ATOM 2569 O O . SER A 1 342 ? 30.788 -21.836 10.586 1.00 49.53 342 SER A O 1
ATOM 2571 N N . HIS A 1 343 ? 29.780 -23.288 9.184 1.00 41.16 343 HIS A N 1
ATOM 2572 C CA . HIS A 1 343 ? 28.510 -23.458 9.896 1.00 41.16 343 HIS A CA 1
ATOM 2573 C C . HIS A 1 343 ? 28.690 -23.812 11.393 1.00 41.16 343 HIS A C 1
ATOM 2575 O O . HIS A 1 343 ? 27.816 -23.544 12.214 1.00 41.16 343 HIS A O 1
ATOM 2581 N N . GLU A 1 344 ? 29.848 -24.356 11.778 1.00 41.41 344 GLU A N 1
ATOM 2582 C CA . GLU A 1 344 ? 30.205 -24.666 13.169 1.00 41.41 344 GLU A CA 1
ATOM 2583 C C . GLU A 1 344 ? 30.471 -23.412 14.019 1.00 41.41 344 GLU A C 1
ATOM 2585 O O . GLU A 1 344 ? 30.093 -23.383 15.189 1.00 41.41 344 GLU A O 1
ATOM 2590 N N . LYS A 1 345 ? 31.025 -22.335 13.441 1.00 44.62 345 LYS A N 1
ATOM 2591 C CA . LYS A 1 345 ? 31.245 -21.069 14.166 1.00 44.62 345 LYS A CA 1
ATOM 2592 C C . LYS A 1 345 ? 29.945 -20.307 14.436 1.00 44.62 345 LYS A C 1
ATOM 2594 O O . LYS A 1 345 ? 29.832 -19.657 15.471 1.00 44.62 345 LYS A O 1
ATOM 2599 N N . GLN A 1 346 ? 28.951 -20.410 13.549 1.00 44.03 346 GLN A N 1
ATOM 2600 C CA . GLN A 1 346 ? 27.618 -19.836 13.786 1.00 44.03 346 GLN A CA 1
ATOM 2601 C C . GLN A 1 346 ? 26.862 -20.570 14.902 1.00 44.03 346 GLN A C 1
ATOM 2603 O O . GLN A 1 346 ? 26.180 -19.921 15.691 1.00 44.03 346 GLN A O 1
ATOM 2608 N N . LEU A 1 347 ? 27.028 -21.893 15.023 1.00 44.03 347 LEU A N 1
ATOM 2609 C CA . LEU A 1 347 ? 26.464 -22.666 16.136 1.00 44.03 347 LEU A CA 1
ATOM 2610 C C . LEU A 1 347 ? 27.166 -22.382 17.473 1.00 44.03 347 LEU A C 1
ATOM 2612 O O . LEU A 1 347 ? 26.485 -22.302 18.493 1.00 44.03 347 LEU A O 1
ATOM 2616 N N . GLN A 1 348 ? 28.484 -22.157 17.477 1.00 43.75 348 GLN A N 1
ATOM 2617 C CA . GLN A 1 348 ? 29.216 -21.760 18.688 1.00 43.75 348 GLN A CA 1
ATOM 2618 C C . GLN A 1 348 ? 28.772 -20.386 19.215 1.00 43.75 348 GLN A C 1
ATOM 2620 O O . GLN A 1 348 ? 28.477 -20.259 20.399 1.00 43.75 348 GLN A O 1
ATOM 2625 N N . LEU A 1 349 ? 28.605 -19.393 18.333 1.00 47.03 349 LEU A N 1
ATOM 2626 C CA . LEU A 1 349 ? 28.093 -18.062 18.701 1.00 47.03 349 LEU A CA 1
ATOM 2627 C C . LEU A 1 349 ? 26.641 -18.097 19.216 1.00 47.03 349 LEU A C 1
ATOM 2629 O O . LEU A 1 349 ? 26.261 -17.284 20.057 1.00 47.03 349 LEU A O 1
ATOM 2633 N N . TYR A 1 350 ? 25.826 -19.044 18.741 1.00 44.81 350 TYR A N 1
ATOM 2634 C CA . TYR A 1 350 ? 24.458 -19.240 19.232 1.00 44.81 350 TYR A CA 1
ATOM 2635 C C . TYR A 1 350 ? 24.427 -19.884 20.631 1.00 44.81 350 TYR A C 1
ATOM 2637 O O . TYR A 1 350 ? 23.556 -19.571 21.440 1.00 44.81 350 TYR A O 1
ATOM 2645 N N . GLN A 1 351 ? 25.388 -20.762 20.937 1.00 47.22 351 GLN A N 1
ATOM 2646 C CA . GLN A 1 351 ? 25.502 -21.419 22.244 1.00 47.22 351 GLN A CA 1
ATOM 2647 C C . GLN A 1 351 ? 26.150 -20.516 23.307 1.00 47.22 351 GLN A C 1
ATOM 2649 O O . GLN A 1 351 ? 25.676 -20.495 24.441 1.00 47.22 351 GLN A O 1
ATOM 2654 N N . GLU A 1 352 ? 27.158 -19.716 22.947 1.00 50.16 352 GLU A N 1
ATOM 2655 C CA . GLU A 1 352 ? 27.798 -18.759 23.867 1.00 50.16 352 GLU A CA 1
ATOM 2656 C C . GLU A 1 352 ? 26.840 -17.634 24.296 1.00 50.16 352 GLU A C 1
ATOM 2658 O O . GLU A 1 352 ? 26.808 -17.262 25.470 1.00 50.16 352 GLU A O 1
ATOM 2663 N N . ASN A 1 353 ? 25.982 -17.153 23.389 1.00 44.75 353 ASN A N 1
ATOM 2664 C CA . ASN A 1 353 ? 24.992 -16.124 23.721 1.00 44.75 353 ASN A CA 1
ATOM 2665 C C . ASN A 1 353 ? 23.879 -16.641 24.649 1.00 44.75 353 ASN A C 1
ATOM 2667 O O . ASN A 1 353 ? 23.432 -15.900 25.524 1.00 44.75 353 ASN A O 1
ATOM 2671 N N . ASN A 1 354 ? 23.473 -17.910 24.529 1.00 42.78 354 ASN A N 1
ATOM 2672 C CA . ASN A 1 354 ? 22.466 -18.496 25.420 1.00 42.78 354 ASN A CA 1
ATOM 2673 C C . ASN A 1 354 ? 23.020 -18.838 26.814 1.00 42.78 354 ASN A C 1
ATOM 2675 O O . ASN A 1 354 ? 22.283 -18.726 27.789 1.00 42.78 354 ASN A O 1
ATOM 2679 N N . ALA A 1 355 ? 24.309 -19.174 26.940 1.00 42.00 355 ALA A N 1
ATOM 2680 C CA . ALA A 1 355 ? 24.938 -19.404 28.246 1.00 42.00 355 ALA A CA 1
ATOM 2681 C C . ALA A 1 355 ? 25.046 -18.114 29.089 1.00 42.00 355 ALA A C 1
ATOM 2683 O O . ALA A 1 355 ? 24.937 -18.160 30.310 1.00 42.00 355 ALA A O 1
ATOM 2684 N N . SER A 1 356 ? 25.181 -16.950 28.442 1.00 42.44 356 SER A N 1
ATOM 2685 C CA . SER A 1 356 ? 25.234 -15.644 29.123 1.00 42.44 356 SER A CA 1
ATOM 2686 C C . SER A 1 356 ? 23.882 -15.150 29.663 1.00 42.44 356 SER A C 1
ATOM 2688 O O . SER A 1 356 ? 23.840 -14.245 30.496 1.00 42.44 356 SER A O 1
ATOM 2690 N N . ALA A 1 357 ? 22.771 -15.749 29.217 1.00 40.94 357 ALA A N 1
ATOM 2691 C CA . ALA A 1 357 ? 21.420 -15.379 29.637 1.00 40.94 357 ALA A CA 1
ATOM 2692 C C . ALA A 1 357 ? 20.951 -16.118 30.909 1.00 40.94 357 ALA A C 1
ATOM 2694 O O . ALA A 1 357 ? 20.052 -15.630 31.594 1.00 40.94 357 ALA A O 1
ATOM 2695 N N . GLU A 1 358 ? 21.568 -17.252 31.266 1.00 37.66 358 GLU A N 1
ATOM 2696 C CA . GLU A 1 358 ? 21.209 -18.014 32.474 1.00 37.66 358 GLU A CA 1
ATOM 2697 C C . GLU A 1 358 ? 21.882 -17.483 33.759 1.00 37.66 358 GLU A C 1
ATOM 2699 O O . GLU A 1 358 ? 21.360 -17.701 34.850 1.00 37.66 358 GLU A O 1
ATOM 2704 N N . GLU A 1 359 ? 22.960 -16.692 33.670 1.00 38.50 359 GLU A N 1
ATOM 2705 C CA . GLU A 1 359 ? 23.639 -16.112 34.850 1.00 38.50 359 GLU A CA 1
ATOM 2706 C C . GLU A 1 359 ? 23.015 -14.797 35.370 1.00 38.50 359 GLU A C 1
ATOM 2708 O O . GLU A 1 359 ? 23.413 -14.292 36.420 1.00 38.50 359 GLU A O 1
ATOM 2713 N N . ALA A 1 360 ? 21.995 -14.246 34.700 1.00 40.12 360 ALA A N 1
ATOM 2714 C CA . ALA A 1 360 ? 21.365 -12.971 35.079 1.00 40.12 360 ALA A CA 1
ATOM 2715 C C . ALA A 1 360 ? 20.069 -13.106 35.912 1.00 40.12 360 ALA A C 1
ATOM 2717 O O . ALA A 1 360 ? 19.337 -12.129 36.074 1.00 40.12 360 ALA A O 1
ATOM 2718 N N . THR A 1 361 ? 19.777 -14.285 36.477 1.00 43.97 361 THR A N 1
ATOM 2719 C CA . THR A 1 361 ? 18.621 -14.501 37.374 1.00 43.97 361 THR A CA 1
ATOM 2720 C C . THR A 1 361 ? 19.043 -14.968 38.770 1.00 43.97 361 THR A C 1
ATOM 2722 O O . THR A 1 361 ? 18.755 -16.086 39.183 1.00 43.97 361 THR A O 1
ATOM 2725 N N . SER A 1 362 ? 19.708 -14.104 39.548 1.00 36.44 362 SER A N 1
ATOM 2726 C CA . SER A 1 362 ? 19.846 -14.339 40.997 1.00 36.44 362 SER A CA 1
ATOM 2727 C C . SER A 1 362 ? 20.068 -13.078 41.848 1.00 36.44 362 SER A C 1
ATOM 2729 O O . SER A 1 362 ? 21.080 -12.978 42.532 1.00 36.44 362 SER A O 1
ATOM 2731 N N . TRP A 1 363 ? 19.141 -12.119 41.885 1.00 36.69 363 TRP A N 1
ATOM 2732 C CA . TRP A 1 363 ? 19.096 -11.146 42.993 1.00 36.69 363 TRP A CA 1
ATOM 2733 C C . TRP A 1 363 ? 17.638 -10.905 43.413 1.00 36.69 363 TRP A C 1
ATOM 2735 O O . TRP A 1 363 ? 16.777 -10.733 42.553 1.00 36.69 363 TRP A O 1
ATOM 2745 N N . CYS A 1 364 ? 17.407 -11.019 44.727 1.00 40.62 364 CYS A N 1
ATOM 2746 C CA . CYS A 1 364 ? 16.126 -11.054 45.444 1.00 40.62 364 CYS A CA 1
ATOM 2747 C C . CYS A 1 364 ? 15.187 -9.870 45.203 1.00 40.62 364 CYS A C 1
ATOM 2749 O O . CYS A 1 364 ? 15.693 -8.736 45.042 1.00 40.62 364 CYS A O 1
#

Radius of gyration: 21.55 Å; Cα contacts (8 Å, |Δi|>4): 957; chains: 1; bounding box: 60×51×72 Å

Mean predicted aligned error: 9.92 Å

InterPro domains:
  IPR001680 WD40 repeat [PF00400] (4-33)
  IPR001680 WD40 repeat [PF00400] (137-171)
  IPR001680 WD40 repeat [PS50082] (3-42)
  IPR001680 WD40 repeat [PS50082] (141-172)
  IPR001680 WD40 repeat [SM00320] (1-33)
  IPR001680 WD40 repeat [SM00320] (36-90)
  IPR001680 WD40 repeat [SM00320] (93-131)
  IPR001680 WD40 repeat [SM00320] (134-172)
  IPR015943 WD40/YVTN repeat-like-containing domain superfamily [G3DSA:2.130.10.10] (1-105)
  IPR015943 WD40/YVTN repeat-like-containing domain superfamily [G3DSA:2.130.10.10] (106-321)
  IPR036322 WD40-repeat-containing domain superfamily [SSF50978] (3-254)
  IPR050505 WD repeat-containing protein 55/POC1 [PTHR44019] (4-184)

Organism: Amblyomma americanum (NCBI:txid6943)

Foldseek 3Di:
DFADDDPAFFQEWEDDQQWIWTFFQSQWIWIGGNVVSYTQEIQHDGPGGWRYKYWDDQLLQCLLCVLLVHDDRFTWMWTFFQSQWIWIDRRNVSDTPDIAGDPGGFNEKEAADPQQKIWTWGQQQKIWIARSNVSGTQEIDNHDRGGFNYWYADPVRWIWTFGQQQKIFIWDDPVRYTDTPDIDHPPPPPDWGWQYWDDDVQWIFTWTQFQWTWIARNVVRDIDTQGDHPDGRWGWNDWYDDPQKIWTWTQDPVVQWIKIWIAGPDVRHGQEIDTDPPQGGWNYWDWDDNDVQWIWIWTTTRTIDIDTDGDDPDPDDRNHDHPPDPPDDPPDDPPPPDPDDDPVNVVVVVVVVVVVVVVPPDDD

Sequence (364 aa):
TLLLGHNDTVRSVAVDQNLVVSASDDTTLRVWSVQAGRELCSLRGHISSVNAVLLLSSEQTEAVCFRMGCTSTYRLAVSGSSDACLNVWLALEGRLLRSMYTYNAITALGAITEDCHIIVGTEGGKLEVWDLAKGAPLSSVIGHDGAIVSIWVDRTGTVFTASSDGSLKVWQWLSSELCAVQVHDALTQEGCQLNCVAVDGSKIFVGRDSAYVKVIDWATGRIDYLKNHPHDLGSTKAVFVKDSLLLSSSFDKYTGNSMVNMRTLPGGAYVGTLKCSGQGRMNALASDIVEENVLRIVTGGAGLAVWDWAPQENYGENPVLFLETLAECAQGDVDEQNKGISHEKQLQLYQENNASAEEATSWC

Secondary structure (DSSP, 8-state):
-EE---SS-EEEEEEETTEEEEEETTSEEEEEETTTTEEEEEEE--SS-EEEEEE--HHHHHHHHHHHT--S---EEEEEETTSEEEEEETTTTEEEEEEE-SS-EEEEEEETTTTEEEEEETTSEEEEEETTTTEEEEEEE--SS-EEEEEE-TT-EEEEEETTSEEEEEEE-SS-EEEEEEEE--S-TT--EEEEEEETTEEEEEESSSEEEEEETTT--EEEEE--SSSSEE---EEEETTEEEEEEEETTT--EEEEEEETTT--EEEEEEETT--S--EEEEEEEETTEEEEEEESSSEEEEEE-----SSS---EEE-----------SSS-----HHHHHHHHHHHHHHHHTT----